Protein AF-A0A0G1QBB6-F1 (afdb_monomer_lite)

pLDDT: mean 89.73, std 10.25, range [48.5, 98.31]

Radius of gyration: 38.46 Å; chains: 1; bounding box: 80×39×108 Å

Sequence (276 aa):
MTRAIFENGQLNKYLSECKTTTNLSLPQLAKAISVERHTLNDWRRGKLLPNLEKLLTLSKFTNIPLPPILETRPDSWGSSKAGLIRQQKYGCTFSIDDRVKGGHNSQIIRKVNPEHYRALGCIVANDFIFGYSPSILKRKECNAVNVVVTGVNFVSYLKSIGLYVGDKVRQQVDVPNWIKSDPELCRWCLRGLMDTDGGIFTNPYQINGKTYVYPKTCFTNASQPLLDFVYLTLKSNGFRRNNKVSRKIWLHSQAESKRYLEVIGNSNERLLKKIR

Secondary structure (DSSP, 8-state):
-EEEE--TTHHHHHHHHHHHHHT--HHHHHHHTT--HHHHHHHHTTSSPPBHHHHHHHHHHHT-PPPPP-EEEETTTTHHHHHHHHHHHH--TT-HHHHHHHHHHHHHHHHHSHHHHHHTT--PPP--GGG---EEEE-SSSS-EEEE---HHHHHHHHHTTPPPS-TTTTT----HHHHT-HHHHHHHHHHHHHHHEEEEEEEEEETTEEEEEEEEEEE-S-HHHHHHHHHHHHHTT---EEEETTEEEE-SHHHHHHHHHHT----HHHHTTT-

Foldseek 3Di:
DKFFDDPPQLQLVVLVVLCVQVVDDLCVLCVQLVHHSVQSVCCNVVNDTDDPVSVVSSCVVSVPDRDDTPDMDDPCVPVVVVVVVCCVVQNDPPDPVSVVVVVVVVLVVCVVPVPVCVVVVDDRQPDDDPRFDWDWAQDPPDRDIDTDTDDPVVVVVCVVQPDDPDDCLVVLDADGVVLVVDLVSLLQVLQVQCQPQKAWDWDWDADPNDIDTAIKIKGFDSRPNHLVSNVVSCVVLPLDQWDDDPRMTMPDGLVSLVVCCVRSNYPRVVRVVVND

Structure (mmCIF, N/CA/C/O backbone):
data_AF-A0A0G1QBB6-F1
#
_entry.id   AF-A0A0G1QBB6-F1
#
loop_
_atom_site.group_PDB
_atom_site.id
_atom_site.type_symbol
_atom_site.label_atom_id
_atom_site.label_alt_id
_atom_site.label_comp_id
_atom_site.label_asym_id
_atom_site.label_entity_id
_atom_site.label_seq_id
_atom_site.pdbx_PDB_ins_code
_atom_site.Cartn_x
_atom_site.Cartn_y
_atom_site.Cartn_z
_atom_site.occupancy
_atom_site.B_iso_or_equiv
_atom_site.auth_seq_id
_atom_site.auth_comp_id
_atom_site.auth_asym_id
_atom_site.auth_atom_id
_atom_site.pdbx_PDB_model_num
ATOM 1 N N . MET A 1 1 ? 27.610 4.153 -49.091 1.00 78.56 1 MET A N 1
ATOM 2 C CA . MET A 1 1 ? 28.837 3.563 -49.672 1.00 78.56 1 MET A CA 1
ATOM 3 C C . MET A 1 1 ? 28.608 2.092 -50.020 1.00 78.56 1 MET A C 1
ATOM 5 O O . MET A 1 1 ? 27.772 1.458 -49.393 1.00 78.56 1 MET A O 1
ATOM 9 N N . THR A 1 2 ? 29.294 1.545 -51.023 1.00 94.25 2 THR A N 1
ATOM 10 C CA . THR A 1 2 ? 29.089 0.153 -51.468 1.00 94.25 2 THR A CA 1
ATOM 11 C C . THR A 1 2 ? 29.964 -0.816 -50.667 1.00 94.25 2 THR A C 1
ATOM 13 O O . THR A 1 2 ? 31.138 -0.545 -50.409 1.00 94.25 2 THR A O 1
ATOM 16 N N . ARG A 1 3 ? 29.394 -1.948 -50.255 1.00 95.38 3 ARG A N 1
ATOM 17 C CA . ARG A 1 3 ? 30.067 -3.032 -49.532 1.00 95.38 3 ARG A CA 1
ATOM 18 C C . ARG A 1 3 ? 30.400 -4.167 -50.493 1.00 95.38 3 ARG A C 1
ATOM 20 O O . ARG A 1 3 ? 29.556 -4.519 -51.309 1.00 95.38 3 ARG A O 1
ATOM 27 N N . ALA A 1 4 ? 31.599 -4.730 -50.401 1.00 96.62 4 ALA A N 1
ATOM 28 C CA . ALA A 1 4 ? 32.045 -5.815 -51.278 1.00 96.62 4 ALA A CA 1
ATOM 29 C C . ALA A 1 4 ? 31.995 -7.172 -50.561 1.00 96.62 4 ALA A C 1
ATOM 31 O O . ALA A 1 4 ? 32.352 -7.269 -49.386 1.00 96.62 4 ALA A O 1
ATOM 32 N N . ILE A 1 5 ? 31.555 -8.210 -51.271 1.00 97.06 5 ILE A N 1
ATOM 33 C CA . ILE A 1 5 ? 31.539 -9.602 -50.814 1.00 97.06 5 ILE A CA 1
ATOM 34 C C . ILE A 1 5 ? 32.631 -10.368 -51.565 1.00 97.06 5 ILE A C 1
ATOM 36 O O . ILE A 1 5 ? 32.730 -10.287 -52.788 1.00 97.06 5 ILE A O 1
ATOM 40 N N . PHE A 1 6 ? 33.429 -11.123 -50.815 1.00 96.88 6 PHE A N 1
ATOM 41 C CA . PHE A 1 6 ? 34.515 -11.965 -51.315 1.00 96.88 6 PHE A CA 1
ATOM 42 C C . PHE A 1 6 ? 34.248 -13.422 -50.945 1.00 96.88 6 PHE A C 1
ATOM 44 O O . PHE A 1 6 ? 33.479 -13.698 -50.020 1.00 96.88 6 PHE A O 1
ATOM 51 N N . GLU A 1 7 ? 34.917 -14.352 -51.622 1.00 96.44 7 GLU A N 1
ATOM 52 C CA . GLU A 1 7 ? 34.917 -15.755 -51.211 1.00 96.44 7 GLU A CA 1
ATOM 53 C C . GLU A 1 7 ? 35.547 -15.907 -49.812 1.00 96.44 7 GLU A C 1
ATOM 55 O O . GLU A 1 7 ? 36.409 -15.121 -49.393 1.00 96.44 7 GLU A O 1
ATOM 60 N N . ASN A 1 8 ? 35.105 -16.917 -49.059 1.00 94.31 8 ASN A N 1
ATOM 61 C CA . ASN A 1 8 ? 35.528 -17.112 -47.678 1.00 94.31 8 ASN A CA 1
ATOM 62 C C . ASN A 1 8 ? 37.061 -17.218 -47.565 1.00 94.31 8 ASN A C 1
ATOM 64 O O . ASN A 1 8 ? 37.715 -17.993 -48.259 1.00 94.31 8 ASN A O 1
ATOM 68 N N . GLY A 1 9 ? 37.648 -16.411 -46.682 1.00 94.19 9 GLY A N 1
ATOM 69 C CA . GLY A 1 9 ? 39.090 -16.375 -46.444 1.00 94.19 9 GLY A CA 1
ATOM 70 C C . GLY A 1 9 ? 39.923 -15.602 -47.477 1.00 94.19 9 GLY A C 1
ATOM 71 O O . GLY A 1 9 ? 41.049 -15.234 -47.140 1.00 94.19 9 GLY A O 1
ATOM 72 N N . GLN A 1 10 ? 39.405 -15.271 -48.668 1.00 96.56 10 GLN A N 1
ATOM 73 C C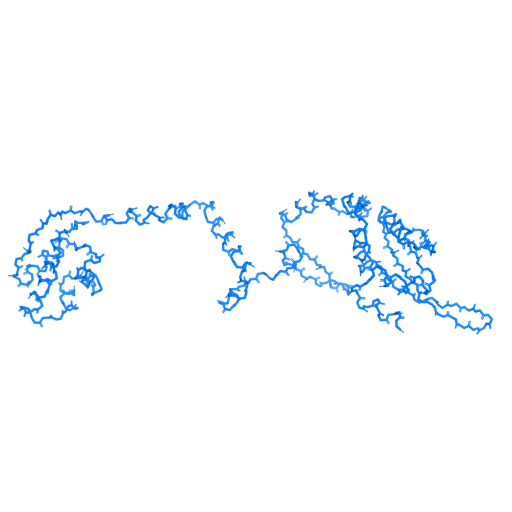A . GLN A 1 10 ? 40.166 -14.505 -49.672 1.00 96.56 10 GLN A CA 1
ATOM 74 C C . GLN A 1 10 ? 40.561 -13.117 -49.159 1.00 96.56 10 GLN A C 1
ATOM 76 O O . GLN A 1 10 ? 41.719 -12.722 -49.265 1.00 96.56 10 GLN A O 1
ATOM 81 N N . LEU A 1 11 ? 39.632 -12.407 -48.515 1.00 96.88 11 LEU A N 1
ATOM 82 C CA . LEU A 1 11 ? 39.917 -11.089 -47.945 1.00 96.88 11 LEU A CA 1
ATOM 83 C C . LEU A 1 11 ? 40.986 -11.151 -46.839 1.00 96.88 11 LEU A C 1
ATOM 85 O O . LEU A 1 11 ? 41.821 -10.260 -46.731 1.00 96.88 11 LEU A O 1
ATOM 89 N N . ASN A 1 12 ? 40.995 -12.210 -46.025 1.00 97.25 12 ASN A N 1
ATOM 90 C CA . ASN A 1 12 ? 42.011 -12.394 -44.985 1.00 97.25 12 ASN A CA 1
ATOM 91 C C . ASN A 1 12 ? 43.398 -12.682 -45.585 1.00 97.25 12 ASN A C 1
ATOM 93 O O . ASN A 1 12 ? 44.398 -12.143 -45.105 1.00 97.25 12 ASN A O 1
ATOM 97 N N . LYS A 1 13 ? 43.456 -13.495 -46.650 1.00 97.75 13 LYS A N 1
ATOM 98 C CA . LYS A 1 13 ? 44.691 -13.736 -47.409 1.00 97.75 13 LYS A CA 1
ATOM 99 C C . LYS A 1 13 ? 45.225 -12.427 -47.992 1.00 97.75 13 LYS A C 1
ATOM 101 O O . LYS A 1 13 ? 46.366 -12.085 -47.710 1.00 97.75 13 LYS A O 1
ATOM 106 N N . TYR A 1 14 ? 44.368 -11.650 -48.655 1.00 98.06 14 TYR A N 1
ATOM 107 C CA . TYR A 1 14 ? 44.712 -10.333 -49.198 1.00 98.06 14 TYR A CA 1
ATOM 108 C C . TYR A 1 14 ? 45.250 -9.373 -48.123 1.00 98.06 14 TYR A C 1
ATOM 110 O O . TYR A 1 14 ? 46.324 -8.802 -48.273 1.00 98.06 14 TYR A O 1
ATOM 118 N N . LEU A 1 15 ? 44.569 -9.241 -46.977 1.00 97.62 15 LEU A N 1
ATOM 119 C CA . LEU A 1 15 ? 45.046 -8.376 -45.887 1.00 97.62 15 LEU A CA 1
ATOM 120 C C . LEU A 1 15 ? 46.375 -8.856 -45.278 1.00 97.62 15 LEU A C 1
ATOM 122 O O . LEU A 1 15 ? 47.177 -8.033 -44.832 1.00 97.62 15 LEU A O 1
ATOM 126 N N . SER A 1 16 ? 46.609 -10.170 -45.236 1.00 97.31 16 SER A N 1
ATOM 127 C CA . SER A 1 16 ? 47.886 -10.745 -44.795 1.00 97.31 16 SER A CA 1
ATOM 128 C C . SER A 1 16 ? 49.007 -10.459 -45.792 1.00 97.31 16 SER A C 1
ATOM 130 O O . SER A 1 16 ? 50.108 -10.114 -45.376 1.00 97.31 16 SER A O 1
ATOM 132 N N . GLU A 1 17 ? 48.718 -10.529 -47.089 1.00 98.06 17 GLU A N 1
ATOM 133 C CA . GLU A 1 17 ? 49.653 -10.177 -48.158 1.00 98.06 17 GLU A CA 1
ATOM 134 C C . GLU A 1 17 ? 50.035 -8.694 -48.095 1.00 98.06 17 GLU A C 1
ATOM 136 O O . GLU A 1 17 ? 51.216 -8.368 -48.003 1.00 98.06 17 GLU A O 1
ATOM 141 N N . CYS A 1 18 ? 49.049 -7.795 -47.977 1.00 97.69 18 CYS A N 1
ATOM 142 C CA . CYS A 1 18 ? 49.279 -6.365 -47.752 1.00 97.69 18 CYS A CA 1
ATOM 143 C C . CYS A 1 18 ? 50.205 -6.096 -46.559 1.00 97.69 18 CYS A C 1
ATOM 145 O O . CYS A 1 18 ? 51.059 -5.208 -46.618 1.00 97.69 18 CYS A O 1
ATOM 147 N N . LYS A 1 19 ? 50.043 -6.856 -45.469 1.00 97.69 19 LYS A N 1
ATOM 148 C CA . LYS A 1 19 ? 50.872 -6.744 -44.264 1.00 97.69 19 LYS A CA 1
ATOM 149 C C . LYS A 1 19 ? 52.322 -7.150 -44.539 1.00 97.69 19 LYS A C 1
ATOM 151 O O . LYS A 1 19 ? 53.233 -6.431 -44.140 1.00 97.69 19 LYS A O 1
ATOM 156 N N . THR A 1 20 ? 52.527 -8.283 -45.207 1.00 97.56 20 THR A N 1
ATOM 157 C CA . THR A 1 20 ? 53.862 -8.812 -45.519 1.00 97.56 20 THR A CA 1
ATOM 158 C C . THR A 1 20 ? 54.607 -7.902 -46.496 1.00 97.56 20 THR A C 1
ATOM 160 O O . THR A 1 20 ? 55.760 -7.573 -46.242 1.00 97.56 20 THR A O 1
ATOM 163 N N . THR A 1 21 ? 53.943 -7.417 -47.549 1.00 97.62 21 THR A N 1
ATOM 164 C CA . THR A 1 21 ? 54.563 -6.578 -48.592 1.00 97.62 21 THR A CA 1
ATOM 165 C C . THR A 1 21 ? 54.972 -5.198 -48.083 1.00 97.62 21 THR A C 1
ATOM 167 O O . THR A 1 21 ? 56.028 -4.690 -48.442 1.00 97.62 21 THR A O 1
ATOM 170 N N . THR A 1 22 ? 54.157 -4.579 -47.227 1.00 97.00 22 THR A N 1
ATOM 171 C CA . THR A 1 22 ? 54.453 -3.237 -46.689 1.00 97.00 22 THR A CA 1
ATOM 172 C C . THR A 1 22 ? 55.281 -3.258 -45.405 1.00 97.00 22 THR A C 1
ATOM 174 O O . THR A 1 22 ? 55.721 -2.205 -44.951 1.00 97.00 22 THR A O 1
ATOM 177 N N . ASN A 1 23 ? 55.451 -4.432 -44.784 1.00 97.44 23 ASN A N 1
ATOM 178 C CA . ASN A 1 23 ? 55.998 -4.598 -43.434 1.00 97.44 23 ASN A CA 1
ATOM 179 C C . ASN A 1 23 ? 55.293 -3.725 -42.365 1.00 97.44 23 ASN A C 1
ATOM 181 O O . ASN A 1 23 ? 55.863 -3.390 -41.326 1.00 97.44 23 ASN A O 1
ATOM 185 N N . LEU A 1 24 ? 54.037 -3.331 -42.609 1.00 97.38 24 LEU A N 1
ATOM 186 C CA . LEU A 1 24 ? 53.237 -2.535 -41.679 1.00 97.38 24 LEU A CA 1
ATOM 187 C C . LEU A 1 24 ? 52.375 -3.431 -40.795 1.00 97.38 24 LEU A C 1
ATOM 189 O O . LEU A 1 24 ? 51.847 -4.462 -41.205 1.00 97.38 24 LEU A O 1
ATOM 193 N N . SER A 1 25 ? 52.149 -3.001 -39.559 1.00 96.94 25 SER A N 1
ATOM 194 C CA . SER A 1 25 ? 51.153 -3.619 -38.688 1.00 96.94 25 SER A CA 1
ATOM 195 C C . SER A 1 25 ? 49.721 -3.296 -39.149 1.00 96.94 25 SER A C 1
ATOM 197 O O . SER A 1 25 ? 49.453 -2.269 -39.772 1.00 96.94 25 SER A O 1
ATOM 199 N N . LEU A 1 26 ? 48.753 -4.146 -38.785 1.00 94.88 26 LEU A N 1
ATOM 200 C CA . LEU A 1 26 ? 47.340 -3.938 -39.134 1.00 94.88 26 LEU A CA 1
ATOM 201 C C . LEU A 1 26 ? 46.775 -2.571 -38.665 1.00 94.88 26 LEU A C 1
ATOM 203 O O . LEU A 1 26 ? 46.019 -1.964 -39.419 1.00 94.88 26 LEU A O 1
ATOM 207 N N . PRO A 1 27 ? 47.133 -2.032 -37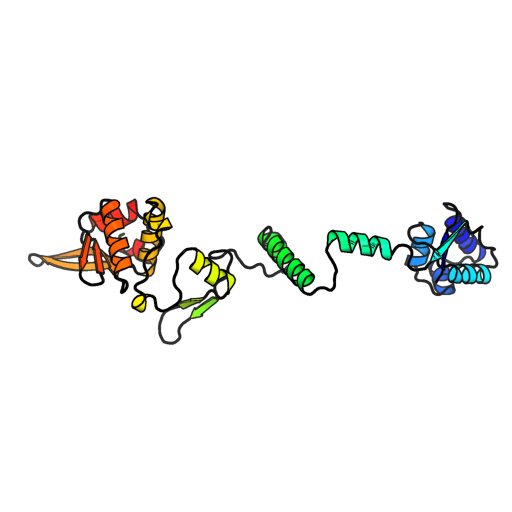.477 1.00 97.38 27 PRO A N 1
ATOM 208 C CA . PRO A 1 27 ? 46.748 -0.672 -37.086 1.00 97.38 27 PRO A CA 1
ATOM 209 C C . PRO A 1 27 ? 47.330 0.427 -37.985 1.00 97.38 27 PRO A C 1
ATOM 211 O O . PRO A 1 27 ? 46.650 1.417 -38.243 1.00 97.38 27 PRO A O 1
ATOM 214 N N . GLN A 1 28 ? 48.565 0.263 -38.471 1.00 97.81 28 GLN A N 1
ATOM 215 C CA . GLN A 1 28 ? 49.187 1.220 -39.392 1.00 97.81 28 GLN A CA 1
ATOM 216 C C . GLN A 1 28 ? 48.499 1.185 -40.760 1.00 97.81 28 GLN A C 1
ATOM 218 O O . GLN A 1 28 ? 48.186 2.244 -41.297 1.00 97.81 28 GLN A O 1
ATOM 223 N N . LEU A 1 29 ? 48.169 -0.009 -41.269 1.00 97.62 29 LEU A N 1
ATOM 224 C CA . LEU A 1 29 ? 47.364 -0.164 -42.486 1.00 97.62 29 LEU A CA 1
ATOM 225 C C . LEU A 1 29 ? 45.981 0.480 -42.341 1.00 97.62 29 LEU A C 1
ATOM 227 O O . LEU A 1 29 ? 45.551 1.207 -43.229 1.00 97.62 29 LEU A O 1
ATOM 231 N N . ALA A 1 30 ? 45.308 0.273 -41.204 1.00 97.75 30 ALA A N 1
ATOM 232 C CA . ALA A 1 30 ? 44.018 0.901 -40.917 1.00 97.75 30 ALA A CA 1
ATOM 233 C C . ALA A 1 30 ? 44.119 2.438 -40.942 1.00 97.75 30 ALA A C 1
ATOM 235 O O . ALA A 1 30 ? 43.311 3.104 -41.592 1.00 97.75 30 ALA A O 1
ATOM 236 N N . LYS A 1 31 ? 45.165 2.999 -40.316 1.00 97.88 31 LYS A N 1
ATOM 237 C CA . LYS A 1 31 ? 45.446 4.441 -40.336 1.00 97.88 31 LYS A CA 1
ATOM 238 C C . LYS A 1 31 ? 45.697 4.956 -41.758 1.00 97.88 31 LYS A C 1
ATOM 240 O O . LYS A 1 31 ? 45.159 6.004 -42.107 1.00 97.88 31 LYS A O 1
ATOM 245 N N . ALA A 1 32 ? 46.445 4.213 -42.576 1.00 96.75 32 ALA A N 1
ATOM 246 C CA . ALA A 1 32 ? 46.765 4.586 -43.956 1.00 96.75 32 ALA A CA 1
ATOM 247 C C . ALA A 1 32 ? 45.517 4.730 -44.847 1.00 96.75 32 ALA A C 1
ATOM 249 O O . ALA A 1 32 ? 45.485 5.592 -45.718 1.00 96.75 32 ALA A O 1
ATOM 250 N N . ILE A 1 33 ? 44.464 3.945 -44.596 1.00 97.31 33 ILE A N 1
ATOM 251 C CA . ILE A 1 33 ? 43.196 4.012 -45.351 1.00 97.31 33 ILE A CA 1
ATOM 252 C C . ILE A 1 33 ? 42.093 4.816 -44.640 1.00 97.31 33 ILE A C 1
ATOM 254 O O . ILE A 1 33 ? 40.940 4.839 -45.086 1.00 97.31 33 ILE A O 1
ATOM 258 N N . SER A 1 34 ? 42.430 5.481 -43.531 1.00 97.25 34 SER A N 1
ATOM 259 C CA . SER A 1 34 ? 41.490 6.223 -42.679 1.00 97.25 34 SER A CA 1
ATOM 260 C C . SER A 1 34 ? 40.307 5.363 -42.210 1.00 97.25 34 SER A C 1
ATOM 262 O O . SER A 1 34 ? 39.145 5.748 -42.342 1.00 97.25 34 SER A O 1
ATOM 264 N N . VAL A 1 35 ? 40.605 4.165 -41.705 1.00 97.25 35 VAL A N 1
ATOM 265 C CA . VAL A 1 35 ? 39.642 3.234 -41.104 1.00 97.25 35 VAL A CA 1
ATOM 266 C C . VAL A 1 35 ? 40.086 2.921 -39.676 1.00 97.25 35 VAL A C 1
ATOM 268 O O . VAL A 1 35 ? 41.278 2.852 -39.380 1.00 97.25 35 VAL A O 1
ATOM 271 N N . GLU A 1 36 ? 39.139 2.717 -38.763 1.00 97.62 36 GLU A N 1
ATOM 272 C CA . GLU A 1 36 ? 39.480 2.341 -37.395 1.00 97.62 36 GLU A CA 1
ATOM 273 C C . GLU A 1 36 ? 40.091 0.933 -37.318 1.00 97.62 36 GLU A C 1
ATOM 275 O O . GLU A 1 36 ? 39.704 0.002 -38.032 1.00 97.62 36 GLU A O 1
ATOM 280 N N . ARG A 1 37 ? 41.025 0.739 -36.376 1.00 97.19 37 ARG A N 1
ATOM 281 C CA . ARG A 1 37 ? 41.699 -0.552 -36.150 1.00 97.19 37 ARG A CA 1
ATOM 282 C C . ARG A 1 37 ? 40.710 -1.708 -35.969 1.00 97.19 37 ARG A C 1
ATOM 284 O O . ARG A 1 37 ? 40.988 -2.826 -36.411 1.00 97.19 37 ARG A O 1
ATOM 291 N N . HIS A 1 38 ? 39.602 -1.475 -35.266 1.00 96.75 38 HIS A N 1
ATOM 292 C CA . HIS A 1 38 ? 38.620 -2.518 -34.981 1.00 96.75 38 HIS A CA 1
ATOM 293 C C . HIS A 1 38 ? 37.859 -2.923 -36.257 1.00 96.75 38 HIS A C 1
ATOM 295 O O . HIS A 1 38 ? 37.719 -4.112 -36.527 1.00 96.75 38 HIS A O 1
ATOM 301 N N . THR A 1 39 ? 37.503 -1.958 -37.109 1.00 96.25 39 THR A N 1
ATOM 302 C CA . THR A 1 39 ? 36.804 -2.183 -38.379 1.00 96.25 39 THR A CA 1
ATOM 303 C C . THR A 1 39 ? 37.613 -3.074 -39.322 1.00 96.25 39 THR A C 1
ATOM 305 O O . THR A 1 39 ? 37.087 -4.051 -39.851 1.00 96.25 39 THR A O 1
ATOM 308 N N . LEU A 1 40 ? 38.917 -2.808 -39.477 1.00 96.62 40 LEU A N 1
ATOM 309 C CA . LEU A 1 40 ? 39.788 -3.639 -40.317 1.00 96.62 40 LEU A CA 1
ATOM 310 C C . LEU A 1 40 ? 39.954 -5.065 -39.752 1.00 96.62 40 LEU A C 1
ATOM 312 O O . LEU A 1 40 ? 40.053 -6.036 -40.503 1.00 96.62 40 LEU A O 1
ATOM 316 N N . ASN A 1 41 ? 39.942 -5.217 -38.422 1.00 96.69 41 ASN A N 1
ATOM 317 C CA . ASN A 1 41 ? 39.931 -6.537 -37.784 1.00 96.69 41 ASN A CA 1
ATOM 318 C C . ASN A 1 41 ? 38.623 -7.295 -38.025 1.00 96.69 41 ASN A C 1
ATOM 320 O O . ASN A 1 41 ? 38.662 -8.512 -38.214 1.00 96.69 41 ASN A O 1
ATOM 324 N N . ASP A 1 42 ? 37.487 -6.605 -38.016 1.00 95.81 42 ASP A N 1
ATOM 325 C CA . ASP A 1 42 ? 36.188 -7.214 -38.287 1.00 95.81 42 ASP A CA 1
ATOM 326 C C . ASP A 1 42 ? 36.046 -7.624 -39.754 1.00 95.81 42 ASP A C 1
ATOM 328 O O . ASP A 1 42 ? 35.490 -8.690 -40.018 1.00 95.81 42 ASP A O 1
ATOM 332 N N . TRP A 1 43 ? 36.639 -6.874 -40.692 1.00 96.19 43 TRP A N 1
ATOM 333 C CA . TRP A 1 43 ? 36.776 -7.306 -42.091 1.00 96.19 43 TRP A CA 1
ATOM 334 C C . TRP A 1 43 ? 37.588 -8.595 -42.192 1.00 96.19 43 TRP A C 1
ATOM 336 O O . TRP A 1 43 ? 37.137 -9.572 -42.784 1.00 96.19 43 TRP A O 1
ATOM 346 N N . ARG A 1 44 ? 38.755 -8.639 -41.537 1.00 95.94 44 ARG A N 1
ATOM 347 C CA . ARG A 1 44 ? 39.624 -9.825 -41.512 1.00 95.94 44 ARG A CA 1
ATOM 348 C C . ARG A 1 44 ? 38.922 -11.067 -40.946 1.00 95.94 44 ARG A C 1
ATOM 350 O O . ARG A 1 44 ? 39.178 -12.174 -41.404 1.00 95.94 44 ARG A O 1
ATOM 357 N N . ARG A 1 45 ? 38.055 -10.886 -39.946 1.00 95.06 45 ARG A N 1
ATOM 358 C CA . ARG A 1 45 ? 37.271 -11.956 -39.301 1.00 95.06 45 ARG A CA 1
ATOM 359 C C . ARG A 1 45 ? 35.972 -12.301 -40.040 1.00 95.06 45 ARG A C 1
ATOM 361 O O . ARG A 1 45 ? 35.261 -13.186 -39.580 1.00 95.06 45 ARG A O 1
ATOM 368 N N . GLY A 1 46 ? 35.624 -11.581 -41.108 1.00 93.06 46 GLY A N 1
ATOM 369 C CA . GLY A 1 46 ? 34.347 -11.742 -41.811 1.00 93.06 46 GLY A CA 1
ATOM 370 C C . GLY A 1 46 ? 33.118 -11.293 -41.009 1.00 93.06 46 GLY A C 1
ATOM 371 O O . GLY A 1 46 ? 31.998 -11.639 -41.366 1.00 93.06 46 GLY A O 1
ATOM 372 N N . LYS A 1 47 ? 33.300 -10.526 -39.923 1.00 90.88 47 LYS A N 1
ATOM 373 C CA . LYS A 1 47 ? 32.197 -9.999 -39.096 1.00 90.88 47 LYS A CA 1
ATOM 374 C C . LYS A 1 47 ? 31.486 -8.815 -39.746 1.00 90.88 47 LYS A C 1
ATOM 376 O O . LYS A 1 47 ? 30.317 -8.572 -39.464 1.00 90.88 47 LYS A O 1
ATOM 381 N N . LEU A 1 48 ? 32.205 -8.064 -40.575 1.00 92.88 48 LEU A N 1
ATOM 382 C CA . LEU A 1 48 ? 31.710 -6.865 -41.235 1.00 92.88 48 LEU A CA 1
ATOM 383 C C . LEU A 1 48 ? 32.138 -6.874 -42.701 1.00 92.88 48 LEU A C 1
ATOM 385 O O . LEU A 1 48 ? 33.301 -7.140 -43.003 1.00 92.88 48 LEU A O 1
ATOM 389 N N . LEU A 1 49 ? 31.215 -6.532 -43.601 1.00 95.12 49 LEU A N 1
ATOM 390 C CA . LEU A 1 49 ? 31.539 -6.388 -45.016 1.00 95.12 49 LEU A CA 1
ATOM 391 C C . LEU A 1 49 ? 32.409 -5.137 -45.242 1.00 95.12 49 LEU A C 1
ATOM 393 O O . LEU A 1 49 ? 32.078 -4.048 -44.742 1.00 95.12 49 LEU A O 1
ATOM 397 N N . PRO A 1 50 ? 33.514 -5.255 -45.993 1.00 96.38 50 PRO A N 1
ATOM 398 C CA . PRO A 1 50 ? 34.406 -4.139 -46.252 1.00 96.38 50 PRO A CA 1
ATOM 399 C C . PRO A 1 50 ? 33.776 -3.095 -47.171 1.00 96.38 50 PRO A C 1
ATOM 401 O O . PRO A 1 50 ? 32.976 -3.403 -48.055 1.00 96.38 50 PRO A O 1
ATOM 404 N N . ASN A 1 51 ? 34.154 -1.839 -46.953 1.00 96.50 51 ASN A N 1
ATOM 405 C CA . ASN A 1 51 ? 33.793 -0.740 -47.840 1.00 96.50 51 ASN A CA 1
ATOM 406 C C . ASN A 1 51 ? 34.683 -0.789 -49.091 1.00 96.50 51 ASN A C 1
ATOM 408 O O . ASN A 1 51 ? 35.910 -0.782 -48.971 1.00 96.50 51 ASN A O 1
ATOM 412 N N . LEU A 1 52 ? 34.068 -0.838 -50.275 1.00 97.31 52 LEU A N 1
ATOM 413 C CA . LEU A 1 52 ? 34.777 -1.011 -51.543 1.00 97.31 52 LEU A CA 1
ATOM 414 C C . LEU A 1 52 ? 35.749 0.140 -51.839 1.00 97.31 52 LEU A C 1
ATOM 416 O O . LEU A 1 52 ? 36.869 -0.103 -52.272 1.00 97.31 52 LEU A O 1
ATOM 420 N N . GLU A 1 53 ? 35.363 1.381 -51.547 1.00 97.19 53 GLU A N 1
ATOM 421 C CA . GLU A 1 53 ? 36.209 2.557 -51.773 1.00 97.19 53 GLU A CA 1
ATOM 422 C C . GLU A 1 53 ? 37.496 2.474 -50.945 1.00 97.19 53 GLU A C 1
ATOM 424 O O . GLU A 1 53 ? 38.595 2.664 -51.459 1.00 97.19 53 GLU A O 1
ATOM 429 N N . LYS A 1 54 ? 37.368 2.080 -49.673 1.00 97.69 54 LYS A N 1
ATOM 430 C CA . LYS A 1 54 ? 38.511 1.907 -48.768 1.00 97.69 54 LYS A CA 1
ATOM 431 C C . LYS A 1 54 ? 39.418 0.750 -49.180 1.00 97.69 54 LYS A C 1
ATOM 433 O O . LYS A 1 54 ? 40.632 0.847 -49.012 1.00 97.69 54 LYS A O 1
ATOM 438 N N . LEU A 1 55 ? 38.856 -0.321 -49.741 1.00 97.56 55 LEU A N 1
ATOM 439 C CA . LEU A 1 55 ? 39.643 -1.414 -50.315 1.00 97.56 55 LEU A CA 1
ATOM 440 C C . LEU A 1 55 ? 40.406 -0.983 -51.569 1.00 97.56 55 LEU A C 1
ATOM 442 O O . LEU A 1 55 ? 41.566 -1.355 -51.721 1.00 97.56 55 LEU A O 1
ATOM 446 N N . LEU A 1 56 ? 39.804 -0.156 -52.425 1.00 97.62 56 LEU A N 1
ATOM 447 C CA . LEU A 1 56 ? 40.490 0.429 -53.578 1.00 97.62 56 LEU A CA 1
ATOM 448 C C . LEU A 1 56 ? 41.625 1.361 -53.136 1.00 97.62 56 LEU A C 1
ATOM 450 O O . LEU A 1 56 ? 42.713 1.300 -53.704 1.00 97.62 56 LEU A O 1
ATOM 454 N N . THR A 1 57 ? 41.422 2.173 -52.091 1.00 97.88 57 THR A N 1
ATOM 455 C CA . THR A 1 57 ? 42.502 2.964 -51.476 1.00 97.88 57 THR A CA 1
ATOM 456 C C . THR A 1 57 ? 43.627 2.065 -50.964 1.00 97.88 57 THR A C 1
ATOM 458 O O . THR A 1 57 ? 44.794 2.360 -51.208 1.00 97.88 57 THR A O 1
ATOM 461 N N . LEU A 1 58 ? 43.295 0.949 -50.304 1.00 97.56 58 LEU A N 1
ATOM 462 C CA . LEU A 1 58 ? 44.285 -0.010 -49.808 1.00 97.56 58 LEU A CA 1
ATOM 463 C C . LEU A 1 58 ? 45.081 -0.665 -50.947 1.00 97.56 58 LEU A C 1
ATOM 465 O O . LEU A 1 58 ? 46.298 -0.798 -50.849 1.00 97.56 58 LEU A O 1
ATOM 469 N N . SER A 1 59 ? 44.403 -1.050 -52.028 1.00 97.88 59 SER A N 1
ATOM 470 C CA . SER A 1 59 ? 45.029 -1.653 -53.210 1.00 97.88 59 SER A CA 1
ATOM 471 C C . SER A 1 59 ? 46.001 -0.682 -53.877 1.00 97.88 59 SER A C 1
ATOM 473 O O . SER A 1 59 ? 47.150 -1.038 -54.113 1.00 97.88 59 SER A O 1
ATOM 475 N N . LYS A 1 60 ? 45.600 0.585 -54.053 1.00 97.88 60 LYS A N 1
ATOM 476 C CA . LYS A 1 60 ? 46.489 1.646 -54.558 1.00 97.88 60 LYS A CA 1
ATOM 477 C C . LYS A 1 60 ? 47.687 1.896 -53.640 1.00 97.88 60 LYS A C 1
ATOM 479 O O . LYS A 1 60 ? 48.793 2.076 -54.126 1.00 97.88 60 LYS A O 1
ATOM 484 N N . PHE A 1 61 ? 47.470 1.901 -52.324 1.00 97.12 61 PHE A N 1
ATOM 485 C CA . PHE A 1 61 ? 48.526 2.133 -51.336 1.00 97.12 61 PHE A CA 1
ATOM 486 C C . PHE A 1 61 ? 49.559 0.997 -51.288 1.00 97.12 61 PHE A C 1
ATOM 488 O O . PHE A 1 61 ? 50.743 1.250 -51.102 1.00 97.12 61 PHE A O 1
ATOM 495 N N . THR A 1 62 ? 49.117 -0.253 -51.448 1.00 97.19 62 THR A N 1
ATOM 496 C CA . THR A 1 62 ? 49.984 -1.443 -51.356 1.00 97.19 62 THR A CA 1
ATOM 497 C C . THR A 1 62 ? 50.501 -1.942 -52.703 1.00 97.19 62 THR A C 1
ATOM 499 O O . THR A 1 62 ? 51.396 -2.780 -52.727 1.00 97.19 62 THR A O 1
ATOM 502 N N . ASN A 1 63 ? 49.946 -1.434 -53.807 1.00 97.56 63 ASN A N 1
ATOM 503 C CA . ASN A 1 63 ? 50.160 -1.918 -55.171 1.00 97.56 63 ASN A CA 1
ATOM 504 C C . ASN A 1 63 ? 49.846 -3.419 -55.361 1.00 97.56 63 ASN A C 1
ATOM 506 O O . ASN A 1 63 ? 50.437 -4.083 -56.208 1.00 97.56 63 ASN A O 1
ATOM 510 N N . ILE A 1 64 ? 48.917 -3.960 -54.564 1.00 97.81 64 ILE A N 1
ATOM 511 C CA . ILE A 1 64 ? 48.433 -5.344 -54.666 1.00 97.81 64 ILE A CA 1
ATOM 512 C C . ILE A 1 64 ? 47.022 -5.308 -55.268 1.00 97.81 64 ILE A C 1
ATOM 514 O O . ILE A 1 64 ? 46.174 -4.558 -54.765 1.00 97.81 64 ILE A O 1
ATOM 518 N N . PRO A 1 65 ? 46.730 -6.079 -56.331 1.00 97.81 65 PRO A N 1
ATOM 519 C CA . PRO A 1 65 ? 45.404 -6.101 -56.939 1.00 97.81 65 PRO A CA 1
ATOM 520 C C . PRO A 1 6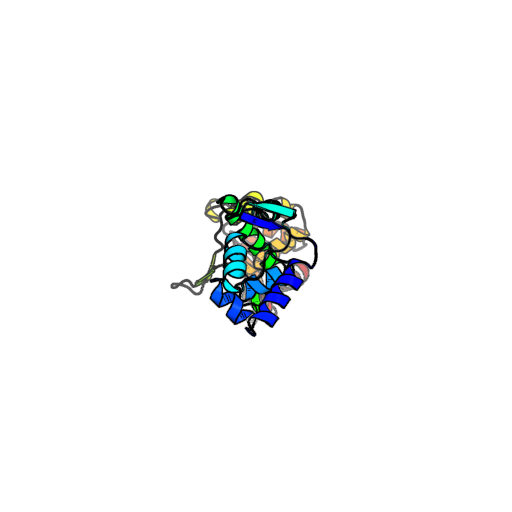5 ? 44.360 -6.694 -55.984 1.00 97.81 65 PRO A C 1
ATOM 522 O O . PRO A 1 65 ? 44.643 -7.611 -55.213 1.00 97.81 65 PRO A O 1
ATOM 525 N N . LEU A 1 66 ? 43.130 -6.173 -56.036 1.00 97.75 66 LEU A N 1
ATOM 526 C CA . LEU A 1 66 ? 42.034 -6.722 -55.238 1.00 97.75 66 LEU A CA 1
ATOM 527 C C . LEU A 1 66 ? 41.661 -8.137 -55.712 1.00 97.75 66 LEU A C 1
ATOM 529 O O . LEU A 1 66 ? 41.627 -8.380 -56.921 1.00 97.75 66 LEU A O 1
ATOM 533 N N . PRO A 1 67 ? 41.308 -9.051 -54.788 1.00 97.31 67 PRO A N 1
ATOM 534 C CA . PRO A 1 67 ? 40.742 -10.340 -55.163 1.00 97.31 67 PRO A CA 1
ATOM 535 C C . PRO A 1 67 ? 39.377 -10.165 -55.862 1.00 97.31 67 PRO A C 1
ATOM 537 O O . PRO A 1 67 ? 38.733 -9.122 -55.697 1.00 97.31 67 PRO A O 1
ATOM 540 N N . PRO A 1 68 ? 38.902 -11.173 -56.620 1.00 97.50 68 PRO A N 1
ATOM 541 C CA . PRO A 1 68 ? 37.619 -11.110 -57.317 1.00 97.50 68 PRO A CA 1
ATOM 542 C C . PRO A 1 68 ? 36.450 -10.802 -56.370 1.00 97.50 68 PRO A C 1
ATOM 544 O O . PRO A 1 68 ? 36.252 -11.470 -55.354 1.00 97.50 68 PRO A O 1
ATOM 547 N N . ILE A 1 69 ? 35.659 -9.784 -56.714 1.00 97.94 69 ILE A N 1
ATOM 548 C CA . ILE A 1 69 ? 34.465 -9.394 -55.956 1.00 97.94 69 ILE A CA 1
ATOM 549 C C . ILE A 1 69 ? 33.290 -10.233 -56.465 1.00 97.94 69 ILE A C 1
ATOM 551 O O . ILE A 1 69 ? 32.941 -10.142 -57.639 1.00 97.94 69 ILE A O 1
ATOM 555 N N . LEU A 1 70 ? 32.672 -11.026 -55.587 1.00 97.25 70 LEU A N 1
ATOM 556 C CA . LEU A 1 70 ? 31.529 -11.877 -55.942 1.00 97.25 70 LEU A CA 1
ATOM 557 C C . LEU A 1 70 ? 30.247 -11.063 -56.116 1.00 97.25 70 LEU A C 1
ATOM 559 O O . LEU A 1 70 ? 29.470 -11.284 -57.038 1.00 97.25 70 LEU A O 1
ATOM 563 N N . GLU A 1 71 ? 30.011 -10.131 -55.197 1.00 96.62 71 GLU A N 1
ATOM 564 C CA . GLU A 1 71 ? 28.804 -9.317 -55.169 1.00 96.62 71 GLU A CA 1
ATOM 565 C C . GLU A 1 71 ? 29.081 -7.987 -54.462 1.00 96.62 71 GLU A C 1
ATOM 567 O O . GLU A 1 71 ? 29.955 -7.884 -53.595 1.00 96.62 71 GLU A O 1
ATOM 572 N N . THR A 1 72 ? 28.305 -6.960 -54.805 1.00 96.31 72 THR A N 1
ATOM 573 C CA . THR A 1 72 ? 28.288 -5.695 -54.074 1.00 96.31 72 THR A CA 1
ATOM 574 C C . THR A 1 72 ? 26.924 -5.438 -53.435 1.00 96.31 72 THR A C 1
ATOM 576 O O . THR A 1 72 ? 25.882 -5.797 -53.976 1.00 96.31 72 THR A O 1
ATOM 579 N N . ARG A 1 73 ? 26.919 -4.828 -52.248 1.00 93.62 73 ARG A N 1
ATOM 580 C CA . ARG A 1 73 ? 25.712 -4.515 -51.470 1.00 93.62 73 ARG A CA 1
ATOM 581 C C . ARG A 1 73 ? 25.683 -3.034 -51.080 1.00 93.62 73 ARG A C 1
ATOM 583 O O . ARG A 1 73 ? 26.746 -2.430 -50.921 1.00 93.62 73 ARG A O 1
ATOM 590 N N . PRO A 1 74 ? 24.501 -2.426 -50.886 1.00 91.31 74 PRO A N 1
ATOM 591 C CA . PRO A 1 74 ? 24.410 -1.068 -50.359 1.00 91.31 74 PRO A CA 1
ATOM 592 C C . PRO A 1 74 ? 24.891 -1.004 -48.900 1.00 91.31 74 PRO A C 1
ATOM 594 O O . PRO A 1 74 ? 24.838 -1.989 -48.171 1.00 91.31 74 PRO A O 1
ATOM 597 N N . ASP A 1 75 ? 25.320 0.173 -48.445 1.00 82.81 75 ASP A N 1
ATOM 598 C CA . ASP A 1 75 ? 25.831 0.402 -47.078 1.00 82.81 75 ASP A CA 1
ATOM 599 C C . ASP A 1 75 ? 24.849 0.004 -45.974 1.00 82.81 75 ASP A C 1
ATOM 601 O O . ASP A 1 75 ? 25.238 -0.402 -44.884 1.00 82.81 75 ASP A O 1
ATOM 605 N N . SER A 1 76 ? 23.555 0.141 -46.267 1.00 79.56 76 SER A N 1
ATOM 606 C CA . SER A 1 76 ? 22.451 -0.168 -45.361 1.00 79.56 76 SER A CA 1
ATOM 607 C C . SER A 1 76 ? 22.197 -1.672 -45.203 1.00 79.56 76 SER A C 1
ATOM 609 O O . SER A 1 76 ? 21.310 -2.071 -44.441 1.00 79.56 76 SER A O 1
ATOM 611 N N . TRP A 1 77 ? 22.962 -2.518 -45.900 1.00 70.69 77 TRP A N 1
ATOM 612 C CA . TRP A 1 77 ? 22.854 -3.970 -45.843 1.00 70.69 77 TRP A CA 1
ATOM 613 C C . TRP A 1 77 ? 23.262 -4.499 -44.459 1.00 70.69 77 TRP A C 1
ATOM 615 O O . TRP A 1 77 ? 24.440 -4.571 -44.118 1.00 70.69 77 TRP A O 1
ATOM 625 N N . GLY A 1 78 ? 22.260 -4.849 -43.645 1.00 66.44 78 GLY A N 1
ATOM 626 C CA . GLY A 1 78 ? 22.410 -5.362 -42.274 1.00 66.44 78 GLY A CA 1
ATOM 627 C C . GLY A 1 78 ? 21.708 -4.502 -41.219 1.00 66.44 78 GLY A C 1
ATOM 628 O O . GLY A 1 78 ? 21.065 -5.042 -40.315 1.00 66.44 78 GLY A O 1
ATOM 629 N N . SER A 1 79 ? 21.727 -3.176 -41.385 1.00 64.56 79 SER A N 1
ATOM 630 C CA . SER A 1 79 ? 21.058 -2.224 -40.482 1.00 64.56 79 SER A CA 1
ATOM 631 C C . SER A 1 79 ? 19.536 -2.389 -40.490 1.00 64.56 79 SER A C 1
ATOM 633 O O . SER A 1 79 ? 18.895 -2.292 -39.445 1.00 64.56 79 SER A O 1
ATOM 635 N N . SER A 1 80 ? 18.958 -2.720 -41.649 1.00 65.12 80 SER A N 1
ATOM 636 C CA . SER A 1 80 ? 17.521 -2.979 -41.789 1.00 65.12 80 SER A CA 1
ATOM 637 C C . SER A 1 80 ? 17.074 -4.210 -41.000 1.00 65.12 80 SER A C 1
ATOM 639 O O . SER A 1 80 ? 16.069 -4.158 -40.299 1.00 65.12 80 SER A O 1
ATOM 641 N N . LYS A 1 81 ? 17.842 -5.305 -41.043 1.00 69.19 81 LYS A N 1
ATOM 642 C CA . LYS A 1 81 ? 17.464 -6.585 -40.424 1.00 69.19 81 LYS A CA 1
ATOM 643 C C . LYS A 1 81 ? 17.588 -6.546 -38.899 1.00 69.19 81 LYS A C 1
ATOM 645 O O . LYS A 1 81 ? 16.679 -6.988 -38.205 1.00 69.19 81 LYS A O 1
ATOM 650 N N . ALA A 1 82 ? 18.668 -5.965 -38.371 1.00 65.88 82 ALA A N 1
ATOM 651 C CA . ALA A 1 82 ? 18.832 -5.774 -36.927 1.00 65.88 82 ALA A CA 1
ATOM 652 C C . ALA A 1 82 ? 17.824 -4.756 -36.364 1.00 65.88 82 ALA A C 1
ATOM 654 O O . ALA A 1 82 ? 17.263 -4.976 -35.289 1.00 65.88 82 ALA A O 1
ATOM 655 N N . GLY A 1 83 ? 17.548 -3.681 -37.112 1.00 70.81 83 GLY A N 1
ATOM 656 C CA . GLY A 1 83 ? 16.493 -2.718 -36.795 1.00 70.81 83 GLY A CA 1
ATOM 657 C C . GLY A 1 83 ? 15.112 -3.371 -36.739 1.00 70.81 83 GLY A C 1
ATOM 658 O O . GLY A 1 83 ? 14.415 -3.208 -35.743 1.00 70.81 83 GLY A O 1
ATOM 659 N N . LEU A 1 84 ? 14.765 -4.189 -37.739 1.00 68.44 84 LEU A N 1
ATOM 660 C CA . LEU A 1 84 ? 13.510 -4.948 -37.797 1.00 68.44 84 LEU A CA 1
ATOM 661 C C . LEU A 1 84 ? 13.378 -5.958 -36.652 1.00 68.44 84 LEU A C 1
ATOM 663 O O . LEU A 1 84 ? 12.339 -5.996 -36.006 1.00 68.44 84 LEU A O 1
ATOM 667 N N . ILE A 1 85 ? 14.422 -6.736 -36.345 1.00 74.88 85 ILE A N 1
ATOM 668 C CA . ILE A 1 85 ? 14.406 -7.693 -35.221 1.00 74.88 85 ILE A CA 1
ATOM 669 C C . ILE A 1 85 ? 14.220 -6.956 -33.889 1.00 74.88 85 ILE A C 1
ATOM 671 O O . ILE A 1 85 ? 13.445 -7.384 -33.033 1.00 74.88 85 ILE A O 1
ATOM 675 N N . ARG A 1 86 ? 14.903 -5.820 -33.703 1.00 68.25 86 ARG A N 1
ATOM 676 C CA . ARG A 1 86 ? 14.733 -4.977 -32.515 1.00 68.25 86 ARG A CA 1
ATOM 677 C C . ARG A 1 86 ? 13.318 -4.398 -32.445 1.00 68.25 86 ARG A C 1
ATOM 679 O O . ARG A 1 86 ? 12.732 -4.406 -31.369 1.00 68.25 86 ARG A O 1
ATOM 686 N N . GLN A 1 87 ? 12.768 -3.948 -33.569 1.00 69.69 87 GLN A N 1
ATOM 687 C CA . GLN A 1 87 ? 11.410 -3.414 -33.666 1.00 69.69 87 GLN A CA 1
ATOM 688 C C . GLN A 1 87 ? 10.349 -4.488 -33.387 1.00 69.69 87 GLN A C 1
ATOM 690 O O . GLN A 1 87 ? 9.395 -4.228 -32.665 1.00 69.69 87 GLN A O 1
ATOM 695 N N . GLN A 1 88 ? 10.545 -5.717 -33.869 1.00 72.06 88 GLN A N 1
ATOM 696 C CA . GLN A 1 88 ? 9.691 -6.865 -33.548 1.00 72.06 88 GLN A CA 1
ATOM 697 C C . GLN A 1 88 ? 9.753 -7.225 -32.060 1.00 72.06 88 GLN A C 1
ATOM 699 O O . GLN A 1 88 ? 8.732 -7.531 -31.453 1.00 72.06 88 GLN A O 1
ATOM 704 N N . LYS A 1 89 ? 10.947 -7.174 -31.457 1.00 67.62 89 LYS A N 1
ATOM 705 C CA . LYS A 1 89 ? 11.146 -7.554 -30.053 1.00 67.62 89 LYS A CA 1
ATOM 706 C C . LYS A 1 89 ? 10.683 -6.483 -29.060 1.00 67.62 89 LYS A C 1
ATOM 708 O O . LYS A 1 89 ? 10.257 -6.830 -27.962 1.00 67.62 89 LYS A O 1
ATOM 713 N N . TYR A 1 90 ? 10.793 -5.202 -29.414 1.00 63.94 90 TYR A N 1
ATOM 714 C CA . TYR A 1 90 ? 10.621 -4.091 -28.470 1.00 63.94 90 TYR A CA 1
ATOM 715 C C . TYR A 1 90 ? 9.615 -3.013 -28.904 1.00 63.94 90 TYR A C 1
ATOM 717 O O . TYR A 1 90 ? 9.382 -2.091 -28.129 1.00 63.94 90 TYR A O 1
ATOM 725 N N . GLY A 1 91 ? 9.006 -3.115 -30.088 1.00 62.53 91 GLY A N 1
ATOM 726 C CA . GLY A 1 91 ? 8.135 -2.072 -30.641 1.00 62.53 91 GLY A CA 1
ATOM 727 C C . GLY A 1 91 ? 8.906 -0.944 -31.338 1.00 62.53 91 GLY A C 1
ATOM 728 O O . GLY A 1 91 ? 10.135 -0.979 -31.466 1.00 62.53 91 GLY A O 1
ATOM 729 N N . CYS A 1 92 ? 8.182 0.062 -31.835 1.00 63.97 92 CYS A N 1
ATOM 730 C CA . CYS A 1 92 ? 8.783 1.214 -32.502 1.00 63.97 92 CYS A CA 1
ATOM 731 C C . CYS A 1 92 ? 9.439 2.123 -31.452 1.00 63.97 92 CYS A C 1
ATOM 733 O O . CYS A 1 92 ? 8.785 2.643 -30.559 1.00 63.97 92 CYS A O 1
ATOM 735 N N . THR A 1 93 ? 10.744 2.374 -31.536 1.00 60.06 93 THR A N 1
ATOM 736 C CA . THR A 1 93 ? 11.497 3.062 -30.464 1.00 60.06 93 THR A CA 1
ATOM 737 C C . THR A 1 93 ? 11.173 4.555 -30.274 1.00 60.06 93 THR A C 1
ATOM 739 O O . THR A 1 93 ? 11.856 5.233 -29.504 1.00 60.06 93 THR A O 1
ATOM 742 N N . PHE A 1 94 ? 10.156 5.086 -30.956 1.00 59.50 94 PHE A N 1
ATOM 743 C CA . PHE A 1 94 ? 9.858 6.519 -30.996 1.00 59.50 94 PHE A CA 1
ATOM 744 C C . PHE A 1 94 ? 8.407 6.890 -30.682 1.00 59.50 94 PHE A C 1
ATOM 746 O O . PHE A 1 94 ? 8.131 8.084 -30.571 1.00 59.50 94 PHE A O 1
ATOM 753 N N . SER A 1 95 ? 7.494 5.931 -30.494 1.00 71.06 95 SER A N 1
ATOM 754 C CA . SER A 1 95 ? 6.147 6.286 -30.043 1.00 71.06 95 SER A CA 1
ATOM 755 C C . SER A 1 95 ? 6.157 6.622 -28.544 1.00 71.06 95 SER A C 1
ATOM 757 O O . SER A 1 95 ? 6.941 6.072 -27.761 1.00 71.06 95 SER A O 1
ATOM 759 N N . ILE A 1 96 ? 5.308 7.569 -28.137 1.00 71.62 96 ILE A N 1
ATOM 760 C CA . ILE A 1 96 ? 5.121 7.923 -26.721 1.00 71.62 96 ILE A CA 1
ATOM 761 C C . ILE A 1 96 ? 4.654 6.687 -25.938 1.00 71.62 96 ILE A C 1
ATOM 763 O O . ILE A 1 96 ? 5.172 6.416 -24.853 1.00 71.62 96 ILE A O 1
ATOM 767 N N . ASP A 1 97 ? 3.767 5.891 -26.532 1.00 73.19 97 ASP A N 1
ATOM 768 C CA . ASP A 1 97 ? 3.204 4.683 -25.928 1.00 73.19 97 ASP A CA 1
ATOM 769 C C . ASP A 1 97 ? 4.268 3.612 -25.658 1.00 73.19 97 ASP A C 1
ATOM 771 O O . ASP A 1 97 ? 4.287 2.998 -24.588 1.00 73.19 97 ASP A O 1
ATOM 775 N N . ASP A 1 98 ? 5.225 3.438 -26.572 1.00 65.62 98 ASP A N 1
ATOM 776 C CA . ASP A 1 98 ? 6.315 2.473 -26.407 1.00 65.62 98 ASP A CA 1
ATOM 777 C C . ASP A 1 98 ? 7.283 2.891 -25.286 1.00 65.62 98 ASP A C 1
ATOM 779 O O . ASP A 1 98 ? 7.764 2.044 -24.524 1.00 65.62 98 ASP A O 1
ATOM 783 N N . ARG A 1 99 ? 7.521 4.200 -25.100 1.00 72.75 99 ARG A N 1
ATOM 784 C CA . ARG A 1 99 ? 8.297 4.708 -23.951 1.00 72.75 99 ARG A CA 1
ATOM 785 C C . ARG A 1 99 ? 7.580 4.457 -22.630 1.00 72.75 99 ARG A C 1
ATOM 787 O O . ARG A 1 99 ? 8.222 4.032 -21.667 1.00 72.75 99 ARG A O 1
ATOM 794 N N . VAL A 1 100 ? 6.266 4.677 -22.588 1.00 77.12 100 VAL A N 1
ATOM 795 C CA . VAL A 1 100 ? 5.436 4.389 -21.409 1.00 77.12 100 VAL A CA 1
ATOM 796 C C . VAL A 1 100 ? 5.494 2.898 -21.077 1.00 77.12 100 VAL A C 1
ATOM 798 O O . VAL A 1 100 ? 5.768 2.531 -19.932 1.00 77.12 100 VAL A O 1
ATOM 801 N N . LYS A 1 101 ? 5.342 2.028 -22.081 1.00 76.19 101 LYS A N 1
ATOM 802 C CA . LYS A 1 101 ? 5.414 0.570 -21.922 1.00 76.19 101 LYS A CA 1
ATOM 803 C C . LYS A 1 101 ? 6.786 0.102 -21.430 1.00 76.19 101 LYS A C 1
ATOM 805 O O . LYS A 1 101 ? 6.862 -0.731 -20.527 1.00 76.19 101 LYS A O 1
ATOM 810 N N . GLY A 1 102 ? 7.871 0.664 -21.966 1.00 77.69 102 GLY A N 1
ATOM 811 C CA . GLY A 1 102 ? 9.238 0.380 -21.519 1.00 77.69 102 GLY A CA 1
ATOM 812 C C . GLY A 1 102 ? 9.486 0.796 -20.066 1.00 77.69 102 GLY A C 1
ATOM 813 O O . GLY A 1 102 ? 10.043 0.020 -19.286 1.00 77.69 102 GLY A O 1
ATOM 814 N N . GLY A 1 103 ? 9.012 1.983 -19.677 1.00 82.06 103 GLY A N 1
ATOM 815 C CA . GLY A 1 103 ? 9.057 2.452 -18.291 1.00 82.06 103 GLY A CA 1
ATOM 816 C C . GLY A 1 103 ? 8.276 1.536 -17.347 1.00 82.06 103 GLY A C 1
ATOM 817 O O . GLY A 1 103 ? 8.798 1.132 -16.309 1.00 82.06 103 GLY A O 1
ATOM 818 N N . HIS A 1 104 ? 7.065 1.142 -17.741 1.00 76.88 104 HIS A N 1
ATOM 819 C CA . HIS A 1 104 ? 6.209 0.252 -16.961 1.00 76.88 104 HIS A CA 1
ATOM 820 C C . HIS A 1 104 ? 6.829 -1.140 -16.770 1.00 76.88 104 HIS A C 1
ATOM 822 O O . HIS A 1 104 ? 6.935 -1.622 -15.644 1.00 76.88 104 HIS A O 1
ATOM 828 N N . ASN A 1 105 ? 7.321 -1.763 -17.845 1.00 78.50 105 ASN A N 1
ATOM 829 C CA . ASN A 1 105 ? 7.982 -3.068 -17.769 1.00 78.50 105 ASN A CA 1
ATOM 830 C C . ASN A 1 105 ? 9.250 -3.018 -16.911 1.00 78.50 105 ASN A C 1
ATOM 832 O O . ASN A 1 105 ? 9.486 -3.922 -16.115 1.00 78.50 105 ASN A O 1
ATOM 836 N N . SER A 1 106 ? 10.036 -1.944 -17.017 1.00 83.00 106 SER A N 1
ATOM 837 C CA . SER A 1 106 ? 11.195 -1.725 -16.146 1.00 83.00 106 SER A CA 1
ATOM 838 C C . SER A 1 106 ? 10.788 -1.664 -14.670 1.00 83.00 106 SER A C 1
ATOM 840 O O . SER A 1 106 ? 11.423 -2.298 -13.828 1.00 83.00 106 SER A O 1
ATOM 842 N N . GLN A 1 107 ? 9.688 -0.974 -14.343 1.00 82.25 107 GLN A N 1
ATOM 843 C CA . GLN A 1 107 ? 9.164 -0.956 -12.976 1.00 82.25 107 GLN A CA 1
ATOM 844 C C . GLN A 1 107 ? 8.674 -2.332 -12.508 1.00 82.25 107 GLN A C 1
ATOM 846 O O . GLN A 1 107 ? 8.968 -2.702 -11.374 1.00 82.25 107 GLN A O 1
ATOM 851 N N . ILE A 1 108 ? 7.986 -3.108 -13.355 1.00 79.88 108 ILE A N 1
ATOM 852 C CA . ILE A 1 108 ? 7.566 -4.480 -13.018 1.00 79.88 108 ILE A CA 1
ATOM 853 C C . ILE A 1 108 ? 8.784 -5.347 -12.696 1.00 79.88 108 ILE A C 1
ATOM 855 O O . ILE A 1 108 ? 8.822 -5.978 -11.645 1.00 79.88 108 ILE A O 1
ATOM 859 N N . ILE A 1 109 ? 9.798 -5.355 -13.562 1.00 82.19 109 ILE A N 1
ATOM 860 C CA . ILE A 1 109 ? 10.988 -6.196 -13.382 1.00 82.19 109 ILE A CA 1
ATOM 861 C C . ILE A 1 109 ? 11.732 -5.811 -12.092 1.00 82.19 109 ILE A C 1
ATOM 863 O O . ILE A 1 109 ? 12.156 -6.686 -11.338 1.00 82.19 109 ILE A O 1
ATOM 867 N N . ARG A 1 110 ? 11.821 -4.509 -11.787 1.00 84.25 110 ARG A N 1
ATOM 868 C CA . ARG A 1 110 ? 12.390 -4.017 -10.521 1.00 84.25 110 ARG A CA 1
ATOM 869 C C . ARG A 1 110 ? 11.610 -4.487 -9.299 1.00 84.25 110 ARG A C 1
ATOM 871 O O . ARG A 1 110 ? 12.230 -4.793 -8.289 1.00 84.25 110 ARG A O 1
ATOM 878 N N . LYS A 1 111 ? 10.281 -4.561 -9.391 1.00 77.25 111 LYS A N 1
ATOM 879 C CA . LYS A 1 111 ? 9.419 -5.082 -8.320 1.00 77.25 111 LYS A CA 1
ATOM 880 C C . LYS A 1 111 ? 9.539 -6.597 -8.148 1.00 77.25 111 LYS A C 1
ATOM 882 O O . LYS A 1 111 ? 9.486 -7.067 -7.025 1.00 77.25 111 LYS A O 1
ATOM 887 N N . VAL A 1 112 ? 9.728 -7.352 -9.234 1.00 80.81 112 VAL A N 1
ATOM 888 C CA . VAL A 1 112 ? 9.920 -8.815 -9.179 1.00 80.81 112 VAL A CA 1
ATOM 889 C C . VAL A 1 112 ? 11.267 -9.185 -8.553 1.00 80.81 112 VAL A C 1
ATOM 891 O O . VAL A 1 112 ? 11.374 -10.229 -7.918 1.00 80.81 112 VAL A O 1
ATOM 894 N N . ASN A 1 113 ? 12.296 -8.346 -8.713 1.00 86.25 113 ASN A N 1
ATOM 895 C CA . ASN A 1 113 ? 13.638 -8.636 -8.202 1.00 86.25 113 ASN A CA 1
ATOM 896 C C . ASN A 1 113 ? 14.261 -7.444 -7.444 1.00 86.25 113 ASN A C 1
ATOM 898 O O . ASN A 1 113 ? 15.286 -6.894 -7.857 1.00 86.25 113 ASN A O 1
ATOM 902 N N . PRO A 1 114 ? 13.639 -6.996 -6.342 1.00 85.25 114 PRO A N 1
ATOM 903 C CA . PRO A 1 114 ? 13.970 -5.723 -5.713 1.00 85.25 114 PRO A CA 1
ATOM 904 C C . PRO A 1 114 ? 15.387 -5.704 -5.136 1.00 85.25 114 PRO A C 1
ATOM 906 O O . PRO A 1 114 ? 16.051 -4.672 -5.193 1.00 85.25 114 PRO A O 1
ATOM 909 N N . GLU A 1 115 ? 15.886 -6.832 -4.629 1.00 87.19 115 GLU A N 1
ATOM 910 C CA . GLU A 1 115 ? 17.238 -6.928 -4.068 1.00 87.19 115 GLU A CA 1
ATOM 911 C C . GLU A 1 115 ? 18.321 -6.735 -5.128 1.00 87.19 115 GLU A C 1
ATOM 913 O O . GLU A 1 115 ? 19.226 -5.923 -4.932 1.00 87.19 115 GLU A O 1
ATOM 918 N N . HIS A 1 116 ? 18.183 -7.394 -6.283 1.00 91.75 116 HIS A N 1
ATOM 919 C CA . HIS A 1 116 ? 19.106 -7.233 -7.406 1.00 91.75 116 HIS A CA 1
ATOM 920 C C . HIS A 1 116 ? 19.228 -5.763 -7.826 1.00 91.75 116 HIS A C 1
ATOM 922 O O . HIS A 1 116 ? 20.328 -5.231 -7.969 1.00 91.75 116 HIS A O 1
ATOM 928 N N . TYR A 1 117 ? 18.096 -5.073 -7.978 1.00 87.88 117 TYR A N 1
ATOM 929 C CA . TYR A 1 117 ? 18.098 -3.681 -8.421 1.00 87.88 117 TYR A CA 1
ATOM 930 C C . TYR A 1 117 ? 18.554 -2.704 -7.335 1.00 87.88 117 TYR A C 1
ATOM 932 O O . TYR A 1 117 ? 19.237 -1.733 -7.664 1.00 87.88 117 TYR A O 1
ATOM 940 N N . ARG A 1 118 ? 18.264 -2.965 -6.055 1.00 83.31 118 ARG A N 1
ATOM 941 C CA . ARG A 1 118 ? 18.844 -2.187 -4.949 1.00 83.31 118 ARG A CA 1
ATOM 942 C C . ARG A 1 118 ? 20.368 -2.319 -4.908 1.00 83.31 118 ARG A C 1
ATOM 944 O O . ARG A 1 118 ? 21.039 -1.307 -4.741 1.00 83.31 118 ARG A O 1
ATOM 951 N N . ALA A 1 119 ? 20.915 -3.519 -5.126 1.00 89.62 119 ALA A N 1
ATOM 952 C CA . ALA A 1 119 ? 22.364 -3.743 -5.179 1.00 89.62 119 ALA A CA 1
ATOM 953 C C . ALA A 1 119 ? 23.041 -2.976 -6.329 1.00 89.62 119 ALA A C 1
ATOM 955 O O . ALA A 1 119 ? 24.172 -2.521 -6.195 1.00 89.62 119 ALA A O 1
ATOM 956 N N . LEU A 1 120 ? 22.321 -2.763 -7.434 1.00 90.94 120 LEU A N 1
ATOM 957 C CA . LEU A 1 120 ? 22.752 -1.915 -8.551 1.00 90.94 120 LEU A CA 1
ATOM 958 C C . LEU A 1 120 ? 22.565 -0.405 -8.295 1.00 90.94 120 LEU A C 1
ATOM 960 O O . LEU A 1 120 ? 22.752 0.395 -9.210 1.00 90.94 120 LEU A O 1
ATOM 964 N N . GLY A 1 121 ? 22.151 0.004 -7.092 1.00 87.12 121 GLY A N 1
ATOM 965 C CA . GLY A 1 121 ? 21.901 1.405 -6.741 1.00 87.12 121 GLY A CA 1
ATOM 966 C C . GLY A 1 121 ? 20.587 1.970 -7.290 1.00 87.12 121 GLY A C 1
ATOM 967 O O . GLY A 1 121 ? 20.370 3.181 -7.247 1.00 87.12 121 GLY A O 1
ATOM 968 N N . CYS A 1 122 ? 19.688 1.129 -7.813 1.00 82.56 122 CYS A N 1
ATOM 969 C CA . CYS A 1 122 ? 18.369 1.585 -8.236 1.00 82.56 122 CYS A CA 1
ATOM 970 C C . CYS A 1 122 ? 17.463 1.788 -7.018 1.00 82.56 122 CYS A C 1
ATOM 972 O O . CYS A 1 122 ? 17.330 0.910 -6.165 1.00 82.56 122 CYS A O 1
ATOM 974 N N . ILE A 1 123 ? 16.747 2.913 -6.991 1.00 75.56 123 ILE A N 1
ATOM 975 C CA . ILE A 1 123 ? 15.650 3.115 -6.044 1.00 75.56 123 ILE A CA 1
ATOM 976 C C . ILE A 1 123 ? 14.510 2.178 -6.453 1.00 75.56 123 ILE A C 1
ATOM 978 O O . ILE A 1 123 ? 13.863 2.377 -7.486 1.00 75.56 123 ILE A O 1
ATOM 982 N N . VAL A 1 124 ? 14.280 1.140 -5.653 1.00 75.12 124 VAL A N 1
ATOM 983 C CA . VAL A 1 124 ? 13.128 0.245 -5.786 1.00 75.12 124 VAL A CA 1
ATOM 984 C C . VAL A 1 124 ? 12.135 0.616 -4.697 1.00 75.12 124 VAL A C 1
ATOM 986 O O . VAL A 1 124 ? 12.476 0.577 -3.516 1.00 75.12 124 VAL A O 1
ATOM 989 N N . ALA A 1 125 ? 10.923 1.008 -5.095 1.00 64.19 125 ALA A N 1
ATOM 990 C CA . ALA A 1 125 ? 9.842 1.274 -4.155 1.00 64.19 125 ALA A CA 1
ATOM 991 C C . ALA A 1 125 ? 9.629 0.026 -3.287 1.00 64.19 125 ALA A C 1
ATOM 993 O O . ALA A 1 125 ? 9.379 -1.053 -3.819 1.00 64.19 125 ALA A O 1
ATOM 994 N N . ASN A 1 126 ? 9.792 0.162 -1.969 1.00 55.16 126 ASN A N 1
ATOM 995 C CA . ASN A 1 126 ? 9.519 -0.930 -1.043 1.00 55.16 126 ASN A CA 1
ATOM 996 C C . ASN A 1 126 ? 8.043 -1.317 -1.137 1.00 55.16 126 ASN A C 1
ATOM 998 O O . ASN A 1 126 ? 7.183 -0.438 -1.259 1.00 55.16 126 ASN A O 1
ATOM 1002 N N . ASP A 1 127 ? 7.770 -2.617 -1.038 1.00 48.50 127 ASP A N 1
ATOM 1003 C CA . ASP A 1 127 ? 6.412 -3.131 -0.948 1.00 48.50 127 ASP A CA 1
ATOM 1004 C C . ASP A 1 127 ? 5.742 -2.549 0.298 1.00 48.50 127 ASP A C 1
ATOM 1006 O O . ASP A 1 127 ? 6.068 -2.883 1.436 1.00 48.50 127 ASP A O 1
ATOM 1010 N N . PHE A 1 128 ? 4.822 -1.618 0.068 1.00 57.06 128 PHE A N 1
ATOM 1011 C CA . PHE A 1 128 ? 3.941 -1.055 1.078 1.00 57.06 128 PHE A CA 1
ATOM 1012 C C . PHE A 1 128 ? 2.522 -0.995 0.510 1.00 57.06 128 PHE A C 1
ATOM 1014 O O . PHE A 1 128 ? 2.346 -0.900 -0.702 1.00 57.06 128 PHE A O 1
ATOM 1021 N N . ILE A 1 129 ? 1.537 -1.155 1.400 1.00 59.22 129 ILE A N 1
ATOM 1022 C CA . ILE A 1 129 ? 0.070 -1.140 1.217 1.00 59.22 129 ILE A CA 1
ATOM 1023 C C . ILE A 1 129 ? -0.379 -1.011 -0.258 1.00 59.22 129 ILE A C 1
ATOM 1025 O O . ILE A 1 129 ? -0.401 0.077 -0.828 1.00 59.22 129 ILE A O 1
ATOM 1029 N N . PHE A 1 130 ? -0.740 -2.146 -0.872 1.00 69.00 130 PHE A N 1
ATOM 1030 C CA . PHE A 1 130 ? -1.148 -2.266 -2.285 1.00 69.00 130 PHE A CA 1
ATOM 1031 C C . PHE A 1 130 ? -0.061 -1.943 -3.334 1.00 69.00 130 PHE A C 1
ATOM 1033 O O . PHE A 1 130 ? -0.377 -1.605 -4.472 1.00 69.00 130 PHE A O 1
ATOM 1040 N N . GLY A 1 131 ? 1.223 -2.058 -2.983 1.00 75.06 131 GLY A N 1
ATOM 1041 C CA . GLY A 1 131 ? 2.344 -1.785 -3.893 1.00 75.06 131 GLY A CA 1
ATOM 1042 C C . GLY A 1 131 ? 2.625 -0.292 -4.107 1.00 75.06 131 GLY A C 1
ATOM 1043 O O . GLY A 1 131 ? 3.253 0.071 -5.109 1.00 75.06 131 GLY A O 1
ATOM 1044 N N . TYR A 1 132 ? 2.158 0.557 -3.185 1.00 78.75 132 TYR A N 1
ATOM 1045 C CA . TYR A 1 132 ? 2.373 2.001 -3.147 1.00 78.75 132 TYR A CA 1
ATOM 1046 C C . TYR A 1 132 ? 3.204 2.380 -1.923 1.00 78.75 132 TYR A C 1
ATOM 1048 O O . TYR A 1 132 ? 2.909 1.964 -0.808 1.00 78.75 132 TYR A O 1
ATOM 1056 N N . SER A 1 133 ? 4.208 3.238 -2.101 1.00 81.25 133 SER A N 1
ATOM 1057 C CA . SER A 1 133 ? 4.956 3.806 -0.976 1.00 81.25 133 SER A CA 1
ATOM 1058 C C . SER A 1 133 ? 4.243 5.063 -0.453 1.00 81.25 133 SER A C 1
ATOM 1060 O O . SER A 1 133 ? 4.214 6.072 -1.164 1.00 81.25 133 SER A O 1
ATOM 1062 N N . PRO A 1 134 ? 3.643 5.040 0.753 1.00 89.31 134 PRO A N 1
ATOM 1063 C CA . PRO A 1 134 ? 2.987 6.217 1.304 1.00 89.31 134 PRO A CA 1
ATOM 1064 C C . PRO A 1 134 ? 4.004 7.301 1.677 1.00 89.31 134 PRO A C 1
ATOM 1066 O O . PRO A 1 134 ? 5.103 7.018 2.152 1.00 89.31 134 PRO A O 1
ATOM 1069 N N . SER A 1 135 ? 3.600 8.559 1.532 1.00 90.25 135 SER A N 1
ATOM 1070 C CA . SER A 1 135 ? 4.291 9.710 2.114 1.00 90.25 135 SER A CA 1
ATOM 1071 C C . SER A 1 135 ? 3.856 9.901 3.565 1.00 90.25 135 SER A C 1
ATOM 1073 O O . SER A 1 135 ? 2.664 9.858 3.868 1.00 90.25 135 SER A O 1
ATOM 1075 N N . ILE A 1 136 ? 4.808 10.144 4.464 1.00 93.19 136 ILE A N 1
ATOM 1076 C CA . ILE A 1 136 ? 4.536 10.395 5.885 1.00 93.19 136 ILE A CA 1
ATOM 1077 C C . ILE A 1 136 ? 4.781 11.876 6.171 1.00 93.19 136 ILE A C 1
ATOM 1079 O O . ILE A 1 136 ? 5.912 12.351 6.095 1.00 93.19 136 ILE A O 1
ATOM 1083 N N . LEU A 1 137 ? 3.722 12.608 6.518 1.00 95.38 137 LEU A N 1
ATOM 1084 C CA . LEU A 1 137 ? 3.770 14.044 6.796 1.00 95.38 137 LEU A CA 1
ATOM 1085 C C . LEU A 1 137 ? 3.448 14.299 8.273 1.00 95.38 137 LEU A C 1
ATOM 1087 O O . LEU A 1 137 ? 2.335 14.037 8.725 1.00 95.38 137 LEU A O 1
ATOM 1091 N N . LYS A 1 138 ? 4.404 14.828 9.042 1.00 96.81 138 LYS A N 1
ATOM 1092 C CA . LYS A 1 138 ? 4.169 15.223 10.442 1.00 96.81 138 LYS A CA 1
ATOM 1093 C C . LYS A 1 138 ? 3.318 16.495 10.497 1.00 96.81 138 LYS A C 1
ATOM 1095 O O . LYS A 1 138 ? 3.590 17.450 9.769 1.00 96.81 138 LYS A O 1
ATOM 1100 N N . ARG A 1 139 ? 2.302 16.532 11.362 1.00 96.12 139 ARG A N 1
ATOM 1101 C CA . ARG A 1 139 ? 1.513 17.749 11.602 1.00 96.12 139 ARG A CA 1
ATOM 1102 C C . ARG A 1 139 ? 2.249 18.655 12.591 1.00 96.12 139 ARG A C 1
ATOM 1104 O O . ARG A 1 139 ? 2.777 18.173 13.581 1.00 96.12 139 ARG A O 1
ATOM 1111 N N . LYS A 1 140 ? 2.279 19.964 12.319 1.00 96.06 140 LYS A N 1
ATOM 1112 C CA . LYS A 1 140 ? 2.973 20.947 13.175 1.00 96.06 140 LYS A CA 1
ATOM 1113 C C . LYS A 1 140 ? 2.235 21.205 14.493 1.00 96.06 140 LYS A C 1
ATOM 1115 O O . LYS A 1 140 ? 2.862 21.288 15.536 1.00 96.06 140 LYS A O 1
ATOM 1120 N N . GLU A 1 141 ? 0.905 21.247 14.433 1.00 97.19 141 GLU A N 1
ATOM 1121 C CA . GLU A 1 141 ? 0.049 21.664 15.557 1.00 97.19 141 GLU A CA 1
ATOM 1122 C C . GLU A 1 141 ? -0.326 20.537 16.531 1.00 97.19 141 GLU A C 1
ATOM 1124 O O . GLU A 1 141 ? -1.020 20.761 17.519 1.00 97.19 141 GLU A O 1
ATOM 1129 N N . CYS A 1 142 ? 0.034 19.287 16.233 1.00 95.62 142 CYS A N 1
ATOM 1130 C CA . CYS A 1 142 ? -0.344 18.151 17.071 1.00 95.62 142 CYS A CA 1
ATOM 1131 C C . CYS A 1 142 ? 0.609 16.974 16.884 1.00 95.62 142 CYS A C 1
ATOM 1133 O O . CYS A 1 142 ? 1.271 16.847 15.856 1.00 95.62 142 CYS A O 1
ATOM 1135 N N . ASN A 1 143 ? 0.632 16.069 17.862 1.00 93.75 143 ASN A N 1
ATOM 1136 C CA . ASN A 1 143 ? 1.426 14.844 17.799 1.00 93.75 143 ASN A CA 1
ATOM 1137 C C . ASN A 1 143 ? 0.749 13.779 16.915 1.00 93.75 143 ASN A C 1
ATOM 1139 O O . ASN A 1 143 ? 0.316 12.730 17.392 1.00 93.75 143 ASN A O 1
ATOM 1143 N N . ALA A 1 144 ? 0.592 14.090 15.629 1.00 93.38 144 ALA A N 1
ATOM 1144 C CA . ALA A 1 144 ? -0.031 13.222 14.642 1.00 93.38 144 ALA A CA 1
ATOM 1145 C C . ALA A 1 144 ? 0.749 13.226 13.323 1.00 93.38 144 ALA A C 1
ATOM 1147 O O . ALA A 1 144 ? 1.433 14.192 12.967 1.00 93.38 144 ALA A O 1
ATOM 1148 N N . VAL A 1 145 ? 0.600 12.139 12.570 1.00 94.56 145 VAL A N 1
ATOM 1149 C CA . VAL A 1 145 ? 1.145 11.988 11.220 1.00 94.56 145 VAL A CA 1
ATOM 1150 C C . VAL A 1 145 ? 0.013 11.761 10.230 1.00 94.56 145 VAL A C 1
ATOM 1152 O O . VAL A 1 145 ? -0.925 11.017 10.507 1.00 94.56 145 VAL A O 1
ATOM 1155 N N . ASN A 1 146 ? 0.117 12.387 9.064 1.00 94.44 146 ASN A N 1
ATOM 1156 C CA . ASN A 1 146 ? -0.709 12.071 7.913 1.00 94.44 146 ASN A CA 1
ATOM 1157 C C . ASN A 1 146 ? 0.048 11.054 7.060 1.00 94.44 146 ASN A C 1
ATOM 1159 O O . ASN A 1 146 ? 1.153 11.333 6.590 1.00 94.44 146 ASN A O 1
ATOM 1163 N N . VAL A 1 147 ? -0.554 9.887 6.856 1.00 92.00 147 VAL A N 1
ATOM 1164 C CA . VAL A 1 147 ? -0.070 8.882 5.907 1.00 92.00 147 VAL A CA 1
ATOM 1165 C C . VAL A 1 147 ? -0.828 9.099 4.603 1.00 92.00 147 VAL A C 1
ATOM 1167 O O . VAL A 1 147 ? -2.045 8.938 4.559 1.00 92.00 147 VAL A O 1
ATOM 1170 N N . VAL A 1 148 ? -0.123 9.528 3.558 1.00 92.44 148 VAL A N 1
ATOM 1171 C CA . VAL A 1 148 ? -0.722 9.973 2.295 1.00 92.44 148 VAL A CA 1
ATOM 1172 C C . VAL A 1 148 ? -0.269 9.069 1.159 1.00 92.44 148 VAL A C 1
ATOM 1174 O O . VAL A 1 148 ? 0.923 8.942 0.895 1.00 92.44 148 VAL A O 1
ATOM 1177 N N . VAL A 1 149 ? -1.226 8.480 0.447 1.00 90.00 149 VAL A N 1
ATOM 1178 C CA . VAL A 1 149 ? -0.987 7.801 -0.831 1.00 90.00 149 VAL A CA 1
ATOM 1179 C C . VAL A 1 149 ? -1.676 8.610 -1.919 1.00 90.00 149 VAL A C 1
ATOM 1181 O O . VAL A 1 149 ? -2.875 8.872 -1.835 1.00 90.00 149 VAL A O 1
ATOM 1184 N N . THR A 1 150 ? -0.921 9.018 -2.936 1.00 87.75 150 THR A N 1
ATOM 1185 C CA . THR A 1 150 ? -1.450 9.720 -4.108 1.00 87.75 150 THR A CA 1
ATOM 1186 C C . THR A 1 150 ? -1.394 8.807 -5.328 1.00 87.75 150 THR A C 1
ATOM 1188 O O . THR A 1 150 ? -0.450 8.043 -5.517 1.00 87.75 150 THR A O 1
ATOM 1191 N N . GLY A 1 151 ? -2.429 8.862 -6.165 1.00 88.19 151 GLY A N 1
ATOM 1192 C CA . GLY A 1 151 ? -2.471 8.097 -7.407 1.00 88.19 151 GLY A CA 1
ATOM 1193 C C . GLY A 1 151 ? -3.891 7.887 -7.912 1.00 88.19 151 GLY A C 1
ATOM 1194 O O . GLY A 1 151 ? -4.730 7.335 -7.204 1.00 88.19 151 GLY A O 1
ATOM 1195 N N . VAL A 1 152 ? -4.148 8.284 -9.160 1.00 90.94 152 VAL A N 1
ATOM 1196 C CA . VAL A 1 152 ? -5.467 8.136 -9.800 1.00 90.94 152 VAL A CA 1
ATOM 1197 C C . VAL A 1 152 ? -5.895 6.669 -9.837 1.00 90.94 152 VAL A C 1
ATOM 1199 O O . VAL A 1 152 ? -7.028 6.354 -9.479 1.00 90.94 152 VAL A O 1
ATOM 1202 N N . ASN A 1 153 ? -4.975 5.763 -10.180 1.00 88.00 153 ASN A N 1
ATOM 1203 C CA . ASN A 1 153 ? -5.252 4.326 -10.235 1.00 88.00 153 ASN A CA 1
ATOM 1204 C C . ASN A 1 153 ? -5.577 3.751 -8.853 1.00 88.00 153 ASN A C 1
ATOM 1206 O O . ASN A 1 153 ? -6.498 2.952 -8.729 1.00 88.00 153 ASN A O 1
ATOM 1210 N N . PHE A 1 154 ? -4.875 4.203 -7.810 1.00 89.56 154 PHE A N 1
ATOM 1211 C CA . PHE A 1 154 ? -5.119 3.749 -6.444 1.00 89.56 154 PHE A CA 1
ATOM 1212 C C . PHE A 1 154 ? -6.497 4.188 -5.951 1.00 89.56 154 PHE A C 1
ATOM 1214 O O . PHE A 1 154 ? -7.287 3.367 -5.496 1.00 89.56 154 PHE A O 1
ATOM 1221 N N . VAL A 1 155 ? -6.823 5.474 -6.111 1.00 91.88 155 VAL A N 1
ATOM 1222 C CA . VAL A 1 155 ? -8.141 6.008 -5.741 1.00 91.88 155 VAL A CA 1
ATOM 1223 C C . VAL A 1 155 ? -9.248 5.320 -6.543 1.00 91.88 155 VAL A C 1
ATOM 1225 O O . VAL A 1 155 ? -10.273 4.953 -5.975 1.00 91.88 155 VAL A O 1
ATOM 1228 N N . SER A 1 156 ? -9.039 5.094 -7.842 1.00 93.38 156 SER A N 1
ATOM 1229 C CA . SER A 1 156 ? -10.010 4.401 -8.700 1.00 93.38 156 SER A CA 1
ATOM 1230 C C . SER A 1 156 ? -10.230 2.952 -8.265 1.00 93.38 156 SER A C 1
ATOM 1232 O O . SER A 1 156 ? -11.373 2.508 -8.211 1.00 93.38 156 SER A O 1
ATOM 1234 N N . TYR A 1 157 ? -9.164 2.249 -7.879 1.00 92.31 157 TYR A N 1
ATOM 1235 C CA . TYR A 1 157 ? -9.244 0.902 -7.318 1.00 92.31 157 TYR A CA 1
ATOM 1236 C C . TYR A 1 157 ? -9.996 0.873 -5.980 1.00 92.31 157 TYR A C 1
ATOM 1238 O O . TYR A 1 157 ? -10.910 0.074 -5.798 1.00 92.31 157 TYR A O 1
ATOM 1246 N N . LEU A 1 158 ? -9.682 1.780 -5.049 1.00 92.69 158 LEU A N 1
ATOM 1247 C CA . LEU A 1 158 ? -10.402 1.862 -3.774 1.00 92.69 158 LEU A CA 1
ATOM 1248 C C . LEU A 1 158 ? -11.902 2.122 -3.988 1.00 92.69 158 LEU A C 1
ATOM 1250 O O . LEU A 1 158 ? -12.741 1.510 -3.326 1.00 92.69 158 LEU A O 1
ATOM 1254 N N . LYS A 1 159 ? -12.251 2.973 -4.959 1.00 94.50 159 LYS A N 1
ATOM 1255 C CA . LYS A 1 159 ? -13.645 3.181 -5.364 1.00 94.50 159 LYS A CA 1
ATOM 1256 C C . LYS A 1 159 ? -14.275 1.919 -5.944 1.00 94.50 159 LYS A C 1
ATOM 1258 O O . LYS A 1 159 ? -15.410 1.608 -5.595 1.00 94.50 159 LYS A O 1
ATOM 1263 N N . SER A 1 160 ? -13.561 1.185 -6.801 1.00 94.50 160 SER A N 1
ATOM 1264 C CA . SER A 1 160 ? -14.097 -0.029 -7.429 1.00 94.50 160 SER A CA 1
ATOM 1265 C C . SER A 1 160 ? -14.373 -1.144 -6.421 1.00 94.50 160 SER A C 1
ATOM 1267 O O . SER A 1 160 ? -15.256 -1.959 -6.656 1.00 94.50 160 SER A O 1
ATOM 1269 N N . ILE A 1 161 ? -13.663 -1.168 -5.287 1.00 93.56 161 ILE A N 1
ATOM 1270 C CA . ILE A 1 161 ? -13.928 -2.103 -4.179 1.00 93.56 161 ILE A CA 1
ATOM 1271 C C . ILE A 1 161 ? -14.944 -1.562 -3.155 1.00 93.56 161 ILE A C 1
ATOM 1273 O O . ILE A 1 161 ? -15.157 -2.184 -2.114 1.00 93.56 161 ILE A O 1
ATOM 1277 N N . GLY A 1 162 ? -15.584 -0.421 -3.431 1.00 93.00 162 GLY A N 1
ATOM 1278 C CA . GLY A 1 162 ? -16.704 0.102 -2.643 1.00 93.00 162 GLY A CA 1
ATOM 1279 C C . GLY A 1 162 ? -16.351 1.144 -1.579 1.00 93.00 162 GLY A C 1
ATOM 1280 O O . GLY A 1 162 ? -17.168 1.382 -0.692 1.00 93.00 162 GLY A O 1
ATOM 1281 N N . LEU A 1 163 ? -15.170 1.772 -1.634 1.00 93.25 163 LEU A N 1
ATOM 1282 C CA . LEU A 1 163 ? -14.848 2.916 -0.772 1.00 93.25 163 LEU A CA 1
ATOM 1283 C C . LEU A 1 163 ? -15.280 4.245 -1.404 1.00 93.25 163 LEU A C 1
ATOM 1285 O O . LEU A 1 163 ? -15.165 4.459 -2.611 1.00 93.25 163 LEU A O 1
ATOM 1289 N N . TYR A 1 164 ? -15.739 5.173 -0.567 1.00 91.44 164 TYR A N 1
ATOM 1290 C CA . TYR A 1 164 ? -16.207 6.486 -1.005 1.00 91.44 164 TYR A CA 1
ATOM 1291 C C . TYR A 1 164 ? -15.104 7.546 -0.929 1.00 91.44 164 TYR A C 1
ATOM 1293 O O . TYR A 1 164 ? -14.231 7.508 -0.062 1.00 91.44 164 TYR A O 1
ATOM 1301 N N . VAL A 1 165 ? -15.162 8.517 -1.844 1.00 94.19 165 VAL A N 1
ATOM 1302 C CA . VAL A 1 165 ? -14.289 9.697 -1.827 1.00 94.19 165 VAL A CA 1
ATOM 1303 C C . VAL A 1 165 ? -15.005 10.834 -1.114 1.00 94.19 165 VAL A C 1
ATOM 1305 O O . VAL A 1 165 ? -16.110 11.206 -1.505 1.00 94.19 165 VAL A O 1
ATOM 1308 N N . GLY A 1 166 ? -14.348 11.430 -0.120 1.00 93.31 166 GLY A N 1
ATOM 1309 C CA . GLY A 1 166 ? -14.822 12.627 0.569 1.00 93.31 166 GLY A CA 1
ATOM 1310 C C . GLY A 1 166 ? -14.790 12.489 2.087 1.00 93.31 166 GLY A C 1
ATOM 1311 O O . GLY A 1 166 ? -14.014 11.715 2.646 1.00 93.31 166 GLY A O 1
ATOM 1312 N N . ASP A 1 167 ? -15.615 13.289 2.758 1.00 94.44 167 ASP A N 1
ATOM 1313 C CA . ASP A 1 167 ? -15.693 13.308 4.215 1.00 94.44 167 ASP A CA 1
ATOM 1314 C C . ASP A 1 167 ? -16.469 12.090 4.740 1.00 94.44 167 ASP A C 1
ATOM 1316 O O . ASP A 1 167 ? -17.681 11.961 4.539 1.00 94.44 167 ASP A O 1
ATOM 1320 N N . LYS A 1 168 ? -15.753 11.220 5.460 1.00 90.75 168 LYS A N 1
ATOM 1321 C CA . LYS A 1 168 ? -16.271 9.990 6.077 1.00 90.75 168 LYS A CA 1
ATOM 1322 C C . LYS A 1 168 ? -17.512 10.224 6.940 1.00 90.75 168 LYS A C 1
ATOM 1324 O O . LYS A 1 168 ? -18.421 9.395 6.945 1.00 90.75 168 LYS A O 1
ATOM 1329 N N . VAL A 1 169 ? -17.518 11.302 7.723 1.00 91.75 169 VAL A N 1
ATOM 1330 C CA . VAL A 1 169 ? -18.567 11.580 8.709 1.00 91.75 169 VAL A CA 1
ATOM 1331 C C . VAL A 1 169 ? -19.809 12.101 8.009 1.00 91.75 169 VAL A C 1
ATOM 1333 O O . VAL A 1 169 ? -20.906 11.634 8.299 1.00 91.75 169 VAL A O 1
ATOM 1336 N N . ARG A 1 170 ? -19.654 13.012 7.046 1.00 95.19 170 ARG A N 1
ATOM 1337 C CA . ARG A 1 170 ? -20.784 13.515 6.254 1.00 95.19 170 ARG A CA 1
ATOM 1338 C C . ARG A 1 170 ? -21.437 12.410 5.430 1.00 95.19 170 ARG A C 1
ATOM 1340 O O . ARG A 1 170 ? -22.653 12.384 5.319 1.00 95.19 170 ARG A O 1
ATOM 1347 N N . GLN A 1 171 ? -20.636 11.495 4.890 1.00 95.31 171 GLN A N 1
ATOM 1348 C CA . GLN A 1 171 ? -21.122 10.402 4.045 1.00 95.31 171 GLN A CA 1
ATOM 1349 C C . GLN A 1 171 ? -21.603 9.178 4.827 1.00 95.31 171 GLN A C 1
ATOM 1351 O O . GLN A 1 171 ? -22.154 8.271 4.216 1.00 95.31 171 GLN A O 1
ATOM 1356 N N . GLN A 1 172 ? -21.391 9.131 6.150 1.00 95.75 172 GLN A N 1
ATOM 1357 C CA . GLN A 1 172 ? -21.727 7.970 6.984 1.00 95.75 172 GLN A CA 1
ATOM 1358 C C . GLN A 1 172 ? -21.193 6.659 6.380 1.00 95.75 172 GLN A C 1
ATOM 1360 O O . GLN A 1 172 ? -21.920 5.685 6.215 1.00 95.75 172 GLN A O 1
ATOM 1365 N N . VAL A 1 173 ? -19.906 6.652 6.016 1.00 94.62 173 VAL A N 1
ATOM 1366 C CA . VAL A 1 173 ? -19.277 5.523 5.309 1.00 94.62 173 VAL A CA 1
ATOM 1367 C C . VAL A 1 173 ? -19.413 4.232 6.110 1.00 94.62 173 VAL A C 1
ATOM 1369 O O . VAL A 1 173 ? -19.171 4.227 7.315 1.00 94.62 173 VAL A O 1
ATOM 1372 N N . ASP A 1 174 ? -19.738 3.147 5.419 1.00 96.00 174 ASP A N 1
ATOM 1373 C CA . ASP A 1 174 ? -19.896 1.801 5.965 1.00 96.00 174 ASP A CA 1
ATOM 1374 C C . ASP A 1 174 ? -18.807 0.851 5.427 1.00 96.00 174 ASP A C 1
ATOM 1376 O O . ASP A 1 174 ? -18.062 1.189 4.505 1.00 96.00 174 ASP A O 1
ATOM 1380 N N . VAL A 1 175 ? -18.709 -0.347 6.000 1.00 96.69 175 VAL A N 1
ATOM 1381 C CA . VAL A 1 175 ? -17.861 -1.432 5.501 1.00 96.69 175 VAL A CA 1
ATOM 1382 C C . VAL A 1 175 ? -18.489 -2.047 4.235 1.00 96.69 175 VAL A C 1
ATOM 1384 O O . VAL A 1 175 ? -19.684 -2.357 4.248 1.00 96.69 175 VAL A O 1
ATOM 1387 N N . PRO A 1 176 ? -17.716 -2.271 3.153 1.00 97.19 176 PRO A N 1
ATOM 1388 C CA . PRO A 1 176 ? -18.209 -2.914 1.936 1.00 97.19 176 PRO A CA 1
ATOM 1389 C C . PRO A 1 176 ? -18.849 -4.291 2.164 1.00 97.19 176 PRO A C 1
ATOM 1391 O O . PRO A 1 176 ? -18.383 -5.088 2.980 1.00 97.19 176 PRO A O 1
ATOM 1394 N N . ASN A 1 177 ? -19.883 -4.609 1.379 1.00 97.19 177 ASN A N 1
ATOM 1395 C CA . ASN A 1 177 ? -20.648 -5.852 1.537 1.00 97.19 177 ASN A CA 1
ATOM 1396 C C . ASN A 1 177 ? -19.809 -7.122 1.349 1.00 97.19 177 ASN A C 1
ATOM 1398 O O . ASN A 1 177 ? -20.055 -8.095 2.049 1.00 97.19 177 ASN A O 1
ATOM 1402 N N . TRP A 1 178 ? -18.801 -7.103 0.471 1.00 97.38 178 TRP A N 1
ATOM 1403 C CA . TRP A 1 178 ? -17.919 -8.257 0.252 1.00 97.38 178 TRP A CA 1
ATOM 1404 C C . TRP A 1 178 ? -17.051 -8.592 1.477 1.00 97.38 178 TRP A C 1
ATOM 1406 O O . TRP A 1 178 ? -16.657 -9.740 1.649 1.00 97.38 178 TRP A O 1
ATOM 1416 N N . ILE A 1 179 ? -16.783 -7.615 2.355 1.00 97.88 179 ILE A N 1
ATOM 1417 C CA . ILE A 1 179 ? -16.162 -7.868 3.665 1.00 97.88 179 ILE A CA 1
ATOM 1418 C C . ILE A 1 179 ? -17.212 -8.431 4.620 1.00 97.88 179 ILE A C 1
ATOM 1420 O O . ILE A 1 179 ? -16.950 -9.401 5.318 1.00 97.88 179 ILE A O 1
ATOM 1424 N N . LYS A 1 180 ? -18.413 -7.837 4.645 1.00 97.94 180 LYS A N 1
ATOM 1425 C CA . LYS A 1 180 ? -19.503 -8.251 5.544 1.00 97.94 180 LYS A CA 1
ATOM 1426 C C . LYS A 1 180 ? -20.014 -9.668 5.286 1.00 97.94 180 LYS A C 1
ATOM 1428 O O . LYS A 1 180 ? -20.559 -10.283 6.198 1.00 97.94 180 LYS A O 1
ATOM 1433 N N . SER A 1 181 ? -19.879 -10.161 4.058 1.00 97.88 181 SER A N 1
ATOM 1434 C CA . SER A 1 181 ? -20.289 -11.512 3.674 1.00 97.88 181 SER A CA 1
ATOM 1435 C C . SER A 1 181 ? -19.341 -12.603 4.170 1.00 97.88 181 SER A C 1
ATOM 1437 O O . SER A 1 181 ? -19.739 -13.764 4.193 1.00 97.88 181 SER A O 1
ATOM 1439 N N . ASP A 1 182 ? -18.114 -12.256 4.564 1.00 98.31 182 ASP A N 1
ATOM 1440 C CA . ASP A 1 182 ? -17.100 -13.209 5.010 1.00 98.31 182 ASP A CA 1
ATOM 1441 C C . ASP A 1 182 ? -16.768 -12.989 6.503 1.00 98.31 182 ASP A C 1
ATOM 1443 O O . ASP A 1 182 ? -16.205 -11.953 6.874 1.00 98.31 182 ASP A O 1
ATOM 1447 N N . PRO A 1 183 ? -17.078 -13.958 7.388 1.00 97.69 183 PRO A N 1
ATOM 1448 C CA . PRO A 1 183 ? -16.793 -13.850 8.817 1.00 97.69 183 PRO A CA 1
ATOM 1449 C C . PRO A 1 183 ? -15.314 -13.620 9.176 1.00 97.69 183 PRO A C 1
ATOM 1451 O O . PRO A 1 183 ? -15.040 -12.943 10.172 1.00 97.69 183 PRO A O 1
ATOM 1454 N N . GLU A 1 184 ? -14.364 -14.156 8.404 1.00 97.44 184 GLU A N 1
ATOM 1455 C CA . GLU A 1 184 ? -12.928 -13.921 8.617 1.00 97.44 184 GLU A CA 1
ATOM 1456 C C . GLU A 1 184 ? -12.556 -12.482 8.255 1.00 97.44 184 GLU A C 1
ATOM 1458 O O . GLU A 1 184 ? -11.931 -11.778 9.054 1.00 97.44 184 GLU A O 1
ATOM 1463 N N . LEU A 1 185 ? -13.014 -11.993 7.097 1.00 97.75 185 LEU A N 1
ATOM 1464 C CA . LEU A 1 185 ? -12.767 -10.606 6.693 1.00 97.75 185 LEU A CA 1
ATOM 1465 C C . LEU A 1 185 ? -13.417 -9.616 7.664 1.00 97.75 185 LEU A C 1
ATOM 1467 O O . LEU A 1 185 ? -12.810 -8.594 7.994 1.00 97.75 185 LEU A O 1
ATOM 1471 N N . CYS A 1 186 ? -14.603 -9.933 8.189 1.00 98.19 186 CYS A N 1
ATOM 1472 C CA . CYS A 1 186 ? -15.231 -9.191 9.278 1.00 98.19 186 CYS A CA 1
ATOM 1473 C C . CYS A 1 186 ? -14.314 -9.080 10.503 1.00 98.19 186 CYS A C 1
ATOM 1475 O O . CYS A 1 186 ? -14.130 -7.977 11.024 1.00 98.19 186 CYS A O 1
ATOM 1477 N N . ARG A 1 187 ? -13.721 -10.194 10.961 1.00 97.75 187 ARG A N 1
ATOM 1478 C CA . ARG A 1 187 ? -12.786 -10.200 12.100 1.00 97.75 187 ARG A CA 1
ATOM 1479 C C . ARG A 1 187 ? -11.549 -9.354 11.824 1.00 97.75 187 ARG A C 1
ATOM 1481 O O . ARG A 1 187 ? -11.164 -8.549 12.672 1.00 97.75 187 ARG A O 1
ATOM 1488 N N . TRP A 1 188 ? -10.939 -9.491 10.649 1.00 97.00 188 TRP A N 1
ATOM 1489 C CA . TRP A 1 188 ? -9.747 -8.717 10.288 1.00 97.00 188 TRP A CA 1
ATOM 1490 C C . TRP A 1 188 ? -10.048 -7.222 10.160 1.00 97.00 188 TRP A C 1
ATOM 1492 O O . TRP A 1 188 ? -9.271 -6.393 10.636 1.00 97.00 188 TRP A O 1
ATOM 1502 N N . CYS A 1 189 ? -11.197 -6.871 9.580 1.00 97.19 189 CYS A N 1
ATOM 1503 C CA . CYS A 1 189 ? -11.662 -5.492 9.486 1.00 97.19 189 CYS A CA 1
ATOM 1504 C C . CYS A 1 189 ? -11.939 -4.902 10.877 1.00 97.19 189 CYS A C 1
ATOM 1506 O O . CYS A 1 189 ? -11.467 -3.806 11.179 1.00 97.19 189 CYS A O 1
ATOM 1508 N N . LEU A 1 190 ? -12.616 -5.651 11.758 1.00 97.56 190 LEU A N 1
ATOM 1509 C CA . LEU A 1 190 ? -12.830 -5.265 13.155 1.00 97.56 190 LEU A CA 1
ATOM 1510 C C . LEU A 1 190 ? -11.499 -5.007 13.875 1.00 97.56 190 LEU A C 1
ATOM 1512 O O . LEU A 1 190 ? -11.364 -3.973 14.529 1.00 97.56 190 LEU A O 1
ATOM 1516 N N . ARG A 1 191 ? -10.504 -5.893 13.715 1.00 96.81 191 ARG A N 1
ATOM 1517 C CA . ARG A 1 191 ? -9.160 -5.699 14.281 1.00 96.81 191 ARG A CA 1
ATOM 1518 C C . ARG A 1 191 ? -8.539 -4.389 13.799 1.00 96.81 191 ARG A C 1
ATOM 1520 O O . ARG A 1 191 ? -8.101 -3.594 14.622 1.00 96.81 191 ARG A O 1
ATOM 1527 N N . GLY A 1 192 ? -8.557 -4.137 12.489 1.00 95.44 192 GLY A N 1
ATOM 1528 C CA . GLY A 1 192 ? -8.010 -2.910 11.904 1.00 95.44 192 GLY A CA 1
ATOM 1529 C C . GLY A 1 192 ? -8.690 -1.640 12.424 1.00 95.44 192 GLY A C 1
ATOM 1530 O O . GLY A 1 192 ? -8.007 -0.698 12.816 1.00 95.44 192 GLY A O 1
ATOM 1531 N N . LEU A 1 193 ? -10.025 -1.633 12.505 1.00 95.88 193 LEU A N 1
ATOM 1532 C CA . LEU A 1 193 ? -10.795 -0.515 13.066 1.00 95.88 193 LEU A CA 1
ATOM 1533 C C . LEU A 1 193 ? -10.451 -0.259 14.538 1.00 95.88 193 LEU A C 1
ATOM 1535 O O . LEU A 1 193 ? -10.332 0.889 14.966 1.00 95.88 193 LEU A O 1
ATOM 1539 N N . MET A 1 194 ? -10.280 -1.325 15.317 1.00 95.31 194 MET A N 1
ATOM 1540 C CA . MET A 1 194 ? -9.904 -1.239 16.726 1.00 95.31 194 MET A CA 1
ATOM 1541 C C . MET A 1 194 ? -8.462 -0.769 16.926 1.00 95.31 194 MET A C 1
ATOM 1543 O O . MET A 1 194 ? -8.188 -0.053 17.887 1.00 95.31 194 MET A O 1
ATOM 1547 N N . ASP A 1 195 ? -7.552 -1.115 16.022 1.00 92.94 195 ASP A N 1
ATOM 1548 C CA . ASP A 1 195 ? -6.156 -0.683 16.096 1.00 92.94 195 ASP A CA 1
ATOM 1549 C C . ASP A 1 195 ? -5.991 0.817 15.811 1.00 92.94 195 ASP A C 1
ATOM 1551 O O . ASP A 1 195 ? -5.088 1.441 16.383 1.00 92.94 195 ASP A O 1
ATOM 1555 N N . THR A 1 196 ? -6.867 1.400 14.978 1.00 91.12 196 THR A N 1
ATOM 1556 C CA . THR A 1 196 ? -6.842 2.829 14.623 1.00 91.12 196 THR A CA 1
ATOM 1557 C C . THR A 1 196 ? -7.698 3.695 15.547 1.00 91.12 196 THR A C 1
ATOM 1559 O O . THR A 1 196 ? -7.187 4.641 16.145 1.00 91.12 196 THR A O 1
ATOM 1562 N N . ASP A 1 197 ? -8.987 3.368 15.678 1.00 92.75 197 ASP A N 1
ATOM 1563 C CA . ASP A 1 197 ? -9.997 4.200 16.350 1.00 92.75 197 ASP A CA 1
ATOM 1564 C C . ASP A 1 197 ? -10.410 3.614 17.720 1.00 92.75 197 ASP A C 1
ATOM 1566 O O . ASP A 1 197 ? -11.180 4.224 18.471 1.00 92.75 197 ASP A O 1
ATOM 1570 N N . GLY A 1 198 ? -9.920 2.416 18.055 1.00 94.06 198 GLY A N 1
ATOM 1571 C CA . GLY A 1 198 ? -10.176 1.743 19.323 1.00 94.06 198 GLY A CA 1
ATOM 1572 C C . GLY A 1 198 ? -9.144 2.050 20.411 1.00 94.06 198 GLY A C 1
ATOM 1573 O O . GLY A 1 198 ? -8.063 2.605 20.192 1.00 94.06 198 GLY A O 1
ATOM 1574 N N . GLY A 1 199 ? -9.493 1.686 21.642 1.00 93.00 199 GLY A N 1
ATOM 1575 C CA . GLY A 1 199 ? -8.645 1.906 22.803 1.00 93.00 199 GLY A CA 1
ATOM 1576 C C . GLY A 1 199 ? -9.010 1.046 24.004 1.00 93.00 199 GLY A C 1
ATOM 1577 O O . GLY A 1 199 ? -10.149 0.607 24.155 1.00 93.00 199 GLY A O 1
ATOM 1578 N N . ILE A 1 200 ? -8.032 0.851 24.888 1.00 92.56 200 ILE A N 1
ATOM 1579 C CA . ILE A 1 200 ? -8.238 0.271 26.216 1.00 92.56 200 ILE A CA 1
ATOM 1580 C C . ILE A 1 200 ? -8.070 1.373 27.258 1.00 92.56 200 ILE A C 1
ATOM 1582 O O . ILE A 1 200 ? -7.066 2.101 27.284 1.00 92.56 200 ILE A O 1
ATOM 1586 N N . PHE A 1 201 ? -9.077 1.481 28.113 1.00 91.12 201 PHE A N 1
ATOM 1587 C CA . PHE A 1 201 ? -9.218 2.498 29.142 1.00 91.12 201 PHE A CA 1
ATOM 1588 C C . PHE A 1 201 ? -9.383 1.820 30.495 1.00 91.12 201 PHE A C 1
ATOM 1590 O O . PHE A 1 201 ? -10.127 0.852 30.620 1.00 91.12 201 PHE A O 1
ATOM 1597 N N . THR A 1 202 ? -8.699 2.324 31.511 1.00 90.62 202 THR A N 1
ATOM 1598 C CA . THR A 1 202 ? -8.865 1.883 32.892 1.00 90.62 202 THR A CA 1
ATOM 1599 C C . THR A 1 202 ? -9.789 2.860 33.597 1.00 90.62 202 THR A C 1
ATOM 1601 O O . THR A 1 202 ? -9.491 4.047 33.688 1.00 90.62 202 THR A O 1
ATOM 1604 N N . ASN A 1 203 ? -10.923 2.365 34.089 1.00 86.06 203 ASN A N 1
ATOM 1605 C CA . ASN A 1 203 ? -11.841 3.177 34.881 1.00 86.06 203 ASN A CA 1
ATOM 1606 C C . ASN A 1 203 ? -11.765 2.713 36.342 1.00 86.06 203 ASN A C 1
ATOM 1608 O O . ASN A 1 203 ? -12.039 1.533 36.591 1.00 86.06 203 ASN A O 1
ATOM 1612 N N . PRO A 1 204 ? -11.388 3.590 37.289 1.00 90.00 204 PRO A N 1
ATOM 1613 C CA . PRO A 1 204 ? -11.467 3.288 38.710 1.00 90.00 204 PRO A CA 1
ATOM 1614 C C . PRO A 1 204 ? -12.923 3.334 39.194 1.00 90.00 204 PRO A C 1
ATOM 1616 O O . PRO A 1 204 ? -13.710 4.179 38.769 1.00 90.00 204 PRO A O 1
ATOM 1619 N N . TYR A 1 205 ? -13.264 2.433 40.107 1.00 89.25 205 TYR A N 1
ATOM 1620 C CA . TYR A 1 205 ? -14.552 2.334 40.787 1.00 89.2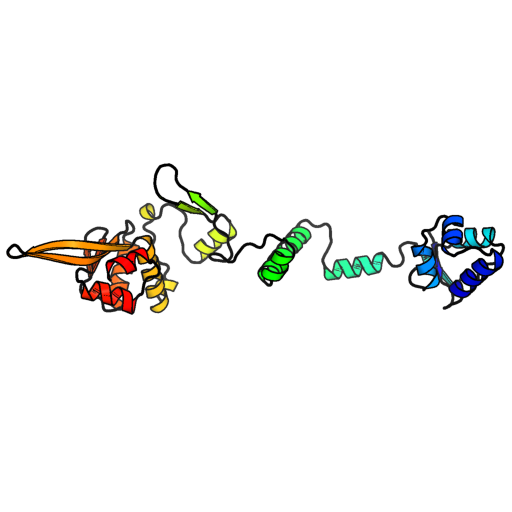5 205 TYR A CA 1
ATOM 1621 C C . TYR A 1 205 ? -14.318 2.278 42.293 1.00 89.25 205 TYR A C 1
ATOM 1623 O O . TYR A 1 205 ? -13.439 1.548 42.743 1.00 89.25 205 TYR A O 1
ATOM 1631 N N . GLN A 1 206 ? -15.105 3.023 43.067 1.00 94.12 206 GLN A N 1
ATOM 1632 C CA . GLN A 1 206 ? -15.089 2.957 44.528 1.00 94.12 206 GLN A CA 1
ATOM 1633 C C . GLN A 1 206 ? -16.232 2.068 45.007 1.00 94.12 206 GLN A C 1
ATOM 1635 O O . GLN A 1 206 ? -17.389 2.330 44.686 1.00 94.12 206 GLN A O 1
ATOM 1640 N N . ILE A 1 207 ? -15.913 1.022 45.767 1.00 94.00 207 ILE A N 1
ATOM 1641 C CA . ILE A 1 207 ? -16.898 0.135 46.395 1.00 94.00 207 ILE A CA 1
ATOM 1642 C C . ILE A 1 207 ? -16.448 -0.085 47.839 1.00 94.00 207 ILE A C 1
ATOM 1644 O O . ILE A 1 207 ? -15.363 -0.616 48.072 1.00 94.00 207 ILE A O 1
ATOM 1648 N N . ASN A 1 208 ? -17.260 0.343 48.810 1.00 94.56 208 ASN A N 1
ATOM 1649 C CA . ASN A 1 208 ? -16.978 0.224 50.250 1.00 94.56 208 ASN A CA 1
ATOM 1650 C C . ASN A 1 208 ? -15.584 0.752 50.654 1.00 94.56 208 ASN A C 1
ATOM 1652 O O . ASN A 1 208 ? -14.848 0.096 51.387 1.00 94.56 208 ASN A O 1
ATOM 1656 N N . GLY A 1 209 ? -15.188 1.910 50.112 1.00 94.06 209 GLY A N 1
ATOM 1657 C CA . GLY A 1 209 ? -13.887 2.538 50.385 1.00 94.06 209 GLY A CA 1
ATOM 1658 C C . GLY A 1 209 ? -12.680 1.871 49.711 1.00 94.06 209 GLY A C 1
ATOM 1659 O O . GLY A 1 209 ? -11.556 2.335 49.886 1.00 94.06 209 GLY A O 1
ATOM 1660 N N . LYS A 1 210 ? -12.883 0.802 48.930 1.00 95.19 210 LYS A N 1
ATOM 1661 C CA . LYS A 1 210 ? -11.836 0.161 48.124 1.00 95.19 210 LYS A CA 1
ATOM 1662 C C . LYS A 1 210 ? -11.936 0.609 46.668 1.00 95.19 210 LYS A C 1
ATOM 1664 O O . LYS A 1 210 ? -13.021 0.620 46.083 1.00 95.19 210 LYS A O 1
ATOM 1669 N N . THR A 1 211 ? -10.783 0.919 46.075 1.00 95.00 211 THR A N 1
ATOM 1670 C CA . THR A 1 211 ? -10.678 1.285 44.657 1.00 95.00 211 THR A CA 1
ATOM 1671 C C . THR A 1 211 ? -10.412 0.044 43.819 1.00 95.00 211 THR A C 1
ATOM 1673 O O . THR A 1 211 ? -9.417 -0.646 44.024 1.00 95.00 211 THR A O 1
ATOM 1676 N N . TYR A 1 212 ? -11.260 -0.205 42.831 1.00 91.62 212 TYR A N 1
ATOM 1677 C CA . TYR A 1 212 ? -11.092 -1.270 41.854 1.00 91.62 212 TYR A CA 1
ATOM 1678 C C . TYR A 1 212 ? -10.871 -0.670 40.474 1.00 91.62 212 TYR A C 1
ATOM 1680 O O . TYR A 1 212 ? -11.626 0.199 40.044 1.00 91.62 212 TYR A O 1
ATOM 1688 N N . VAL A 1 213 ? -9.853 -1.139 39.759 1.00 90.00 213 VAL A N 1
ATOM 1689 C CA . VAL A 1 213 ? -9.527 -0.653 38.417 1.00 90.00 213 VAL A CA 1
ATOM 1690 C C . VAL A 1 213 ? -9.611 -1.818 37.450 1.00 90.00 213 VAL A C 1
ATOM 1692 O O . VAL A 1 213 ? -8.933 -2.826 37.626 1.00 90.00 213 VAL A O 1
ATOM 1695 N N . TYR A 1 214 ? -10.430 -1.667 36.412 1.00 88.81 214 TYR A N 1
ATOM 1696 C CA . TYR A 1 214 ? -10.584 -2.690 35.383 1.00 88.81 214 TYR A CA 1
ATOM 1697 C C . TYR A 1 214 ? -10.354 -2.094 33.995 1.00 88.81 214 TYR A C 1
ATOM 1699 O O . TYR A 1 214 ? -10.868 -1.002 33.713 1.00 88.81 214 TYR A O 1
ATOM 1707 N N . PRO A 1 215 ? -9.621 -2.795 33.112 1.00 90.50 215 PRO A N 1
ATOM 1708 C CA . PRO A 1 215 ? -9.499 -2.390 31.725 1.00 90.50 215 PRO A CA 1
ATOM 1709 C C . PRO A 1 215 ? -10.828 -2.613 30.998 1.00 90.50 215 PRO A C 1
ATOM 1711 O O . PRO A 1 215 ? -11.509 -3.626 31.179 1.00 90.50 215 PRO A O 1
ATOM 1714 N N . LYS A 1 216 ? -11.179 -1.645 30.160 1.00 92.56 216 LYS A N 1
ATOM 1715 C CA . LYS A 1 216 ? -12.358 -1.636 29.303 1.00 92.56 216 LYS A CA 1
ATOM 1716 C C . LYS A 1 216 ? -11.929 -1.318 27.889 1.00 92.56 216 LYS A C 1
ATOM 1718 O O . LYS A 1 216 ? -11.222 -0.338 27.658 1.00 92.56 216 LYS A O 1
ATOM 1723 N N . THR A 1 217 ? -12.390 -2.124 26.951 1.00 94.00 217 THR A N 1
ATOM 1724 C CA . THR A 1 217 ? -12.138 -1.901 25.529 1.00 94.00 217 THR A CA 1
ATOM 1725 C C . THR A 1 217 ? -13.247 -1.024 24.959 1.00 94.00 217 THR A C 1
ATOM 1727 O O . THR A 1 217 ? -14.419 -1.224 25.280 1.00 94.00 217 THR A O 1
ATOM 1730 N N . CYS A 1 218 ? -12.888 -0.034 24.148 1.00 95.62 218 CYS A N 1
ATOM 1731 C CA . CYS A 1 218 ? -13.824 0.912 23.561 1.00 95.62 218 CYS A CA 1
ATOM 1732 C C . CYS A 1 218 ? -13.481 1.194 22.101 1.00 95.62 218 CYS A C 1
ATOM 1734 O O . CYS A 1 218 ? -12.319 1.415 21.770 1.00 95.62 218 CYS A O 1
ATOM 1736 N N . PHE A 1 219 ? -14.508 1.245 21.261 1.00 96.62 219 PHE A N 1
ATOM 1737 C CA . PHE A 1 219 ? -14.454 1.780 19.906 1.00 96.62 219 PHE A CA 1
ATOM 1738 C C . PHE A 1 219 ? -15.285 3.057 19.843 1.00 96.62 219 PHE A C 1
ATOM 1740 O O . PHE A 1 219 ? -16.414 3.071 20.336 1.00 96.62 219 PHE A O 1
ATOM 1747 N N . THR A 1 220 ? -14.756 4.122 19.242 1.00 96.19 220 THR A N 1
ATOM 1748 C CA . THR A 1 220 ? -15.497 5.378 19.054 1.00 96.19 220 THR A CA 1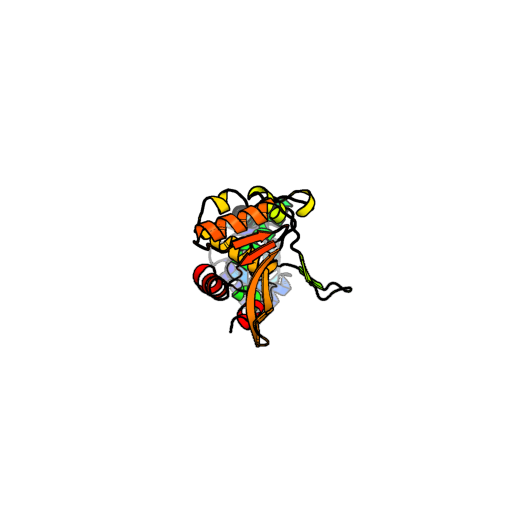
ATOM 1749 C C . THR A 1 220 ? -15.492 5.775 17.584 1.00 96.19 220 THR A C 1
ATOM 1751 O O . THR A 1 220 ? -14.437 5.824 16.958 1.00 96.19 220 THR A O 1
ATOM 1754 N N . ASN A 1 221 ? -16.660 6.091 17.022 1.00 96.62 221 ASN A N 1
ATOM 1755 C CA . ASN A 1 221 ? -16.753 6.580 15.647 1.00 96.62 221 ASN A CA 1
ATOM 1756 C C . ASN A 1 221 ? -17.919 7.544 15.443 1.00 96.62 221 ASN A C 1
ATOM 1758 O O . ASN A 1 221 ? -18.936 7.455 16.122 1.00 96.62 221 ASN A O 1
ATOM 1762 N N . ALA A 1 222 ? -17.782 8.454 14.480 1.00 96.19 222 ALA A N 1
ATOM 1763 C CA . ALA A 1 222 ? -18.868 9.350 14.086 1.00 96.19 222 ALA A CA 1
ATOM 1764 C C . ALA A 1 222 ? -19.732 8.787 12.940 1.00 96.19 222 ALA A C 1
ATOM 1766 O O . ALA A 1 222 ? -20.812 9.319 12.692 1.00 96.19 222 ALA A O 1
ATOM 1767 N N . SER A 1 223 ? -19.278 7.724 12.262 1.00 95.75 223 SER A N 1
ATOM 1768 C CA . SER A 1 223 ? -20.101 6.980 11.304 1.00 95.75 223 SER A CA 1
ATOM 1769 C C . SER A 1 223 ? -20.965 5.957 12.041 1.00 95.75 223 SER A C 1
ATOM 1771 O O . SER A 1 223 ? -20.442 5.036 12.676 1.00 95.75 223 SER A O 1
ATOM 1773 N N . GLN A 1 224 ? -22.284 6.122 11.955 1.00 95.81 224 GLN A N 1
ATOM 1774 C CA . GLN A 1 224 ? -23.261 5.225 12.556 1.00 95.81 224 GLN A CA 1
ATOM 1775 C C . GLN A 1 224 ? -23.179 3.808 11.952 1.00 95.81 224 GLN A C 1
ATOM 1777 O O . GLN A 1 224 ? -23.058 2.861 12.734 1.00 95.81 224 GLN A O 1
ATOM 1782 N N . PRO A 1 225 ? -23.083 3.630 10.620 1.00 97.00 225 PRO A N 1
ATOM 1783 C CA . PRO A 1 225 ? -22.905 2.302 10.030 1.00 97.00 225 PRO A CA 1
ATOM 1784 C C . PRO A 1 225 ? -21.658 1.545 10.514 1.00 97.00 225 PRO A C 1
ATOM 1786 O O . PRO A 1 225 ? -21.734 0.346 10.776 1.00 97.00 225 PRO A O 1
ATOM 1789 N N . LEU A 1 226 ? -20.528 2.230 10.747 1.00 96.81 226 LEU A N 1
ATOM 1790 C CA . LEU A 1 226 ? -19.339 1.573 11.316 1.00 96.81 226 LEU A CA 1
ATOM 1791 C C . LEU A 1 226 ? -19.551 1.112 12.757 1.00 96.81 226 LEU A C 1
ATOM 1793 O O . LEU A 1 226 ? -19.047 0.058 13.142 1.00 96.81 226 LEU A O 1
ATOM 1797 N N . LEU A 1 227 ? -20.287 1.884 13.562 1.00 96.94 227 LEU A N 1
ATOM 1798 C CA . LEU A 1 227 ? -20.661 1.447 14.906 1.00 96.94 227 LEU A CA 1
ATOM 1799 C C . LEU A 1 227 ? -21.543 0.196 14.832 1.00 96.94 227 LEU A C 1
ATOM 1801 O O . LEU A 1 227 ? -21.319 -0.760 15.569 1.00 96.94 227 LEU A O 1
ATOM 1805 N N . ASP A 1 228 ? -22.514 0.170 13.924 1.00 97.00 228 ASP A N 1
ATOM 1806 C CA . ASP A 1 228 ? -23.382 -0.995 13.749 1.00 97.00 228 ASP A CA 1
ATOM 1807 C C . ASP A 1 228 ? -22.593 -2.224 13.293 1.00 97.00 228 ASP A C 1
ATOM 1809 O O . ASP A 1 228 ? -22.736 -3.294 13.887 1.00 97.00 228 ASP A O 1
ATOM 1813 N N . PHE A 1 229 ? -21.672 -2.061 12.341 1.00 97.88 229 PHE A N 1
ATOM 1814 C CA . PHE A 1 229 ? -20.759 -3.121 11.918 1.00 97.88 229 PHE A CA 1
ATOM 1815 C C . PHE A 1 229 ? -19.929 -3.678 13.083 1.00 97.88 229 PHE A C 1
ATOM 1817 O O . PHE A 1 229 ? -19.906 -4.893 13.294 1.00 97.88 229 PHE A O 1
ATOM 1824 N N . VAL A 1 230 ? -19.275 -2.817 13.871 1.00 97.69 230 VAL A N 1
ATOM 1825 C CA . VAL A 1 230 ? -18.457 -3.247 15.019 1.00 97.69 230 VAL A CA 1
ATOM 1826 C C . VAL A 1 230 ? -19.316 -3.954 16.067 1.00 97.69 230 VAL A C 1
ATOM 1828 O O . VAL A 1 230 ? -18.935 -5.014 16.565 1.00 97.69 230 VAL A O 1
ATOM 1831 N N . TYR A 1 231 ? -20.491 -3.408 16.384 1.00 97.62 231 TYR A N 1
ATOM 1832 C CA . TYR A 1 231 ? -21.407 -3.989 17.363 1.00 97.62 231 TYR A CA 1
ATOM 1833 C C . TYR A 1 231 ? -21.877 -5.387 16.941 1.00 97.62 231 TYR A C 1
ATOM 1835 O O . TYR A 1 231 ? -21.781 -6.335 17.725 1.00 97.62 231 TYR A O 1
ATOM 1843 N N . LEU A 1 232 ? -22.339 -5.526 15.696 1.00 97.19 232 LEU A N 1
ATOM 1844 C CA . LEU A 1 232 ? -22.828 -6.791 15.151 1.00 97.19 232 LEU A CA 1
ATOM 1845 C C . LEU A 1 232 ? -21.708 -7.825 15.022 1.00 97.19 232 LEU A C 1
ATOM 1847 O O . LEU A 1 232 ? -21.918 -8.982 15.377 1.00 97.19 232 LEU A O 1
ATOM 1851 N N . THR A 1 233 ? -20.511 -7.409 14.602 1.00 97.81 233 THR A N 1
ATOM 1852 C CA . THR A 1 233 ? -19.353 -8.308 14.471 1.00 97.81 233 THR A CA 1
ATOM 1853 C C . THR A 1 233 ? -18.865 -8.801 15.834 1.00 97.81 233 THR A C 1
ATOM 1855 O O . THR A 1 233 ? -18.541 -9.975 15.996 1.00 97.81 233 THR A O 1
ATOM 1858 N N . LEU A 1 234 ? -18.861 -7.950 16.864 1.00 97.19 234 LEU A N 1
ATOM 1859 C CA . LEU A 1 234 ? -18.596 -8.397 18.235 1.00 97.19 234 LEU A CA 1
ATOM 1860 C C . LEU A 1 234 ? -19.676 -9.385 18.703 1.00 97.19 234 LEU A C 1
ATOM 1862 O O . LEU A 1 234 ? -19.368 -10.452 19.229 1.00 97.19 234 LEU A O 1
ATOM 1866 N N . LYS A 1 235 ? -20.953 -9.085 18.462 1.00 96.38 235 LYS A N 1
ATOM 1867 C CA . LYS A 1 235 ? -22.047 -9.978 18.859 1.00 96.38 235 LYS A CA 1
ATOM 1868 C C . LYS A 1 235 ? -21.947 -11.349 18.176 1.00 96.38 235 LYS A C 1
ATOM 1870 O O . LYS A 1 235 ? -22.113 -12.363 18.852 1.00 96.38 235 LYS A O 1
ATOM 1875 N N . SER A 1 236 ? -21.629 -11.397 16.880 1.00 96.81 236 SER A N 1
ATOM 1876 C CA . SER A 1 236 ? -21.487 -12.650 16.123 1.00 96.81 236 SER A CA 1
ATOM 1877 C C . SER A 1 236 ? -20.286 -13.490 16.564 1.00 96.81 236 SER A C 1
ATOM 1879 O O . SER A 1 236 ? -20.362 -14.713 16.542 1.00 96.81 236 SER A O 1
ATOM 1881 N N . ASN A 1 237 ? -19.218 -12.862 17.069 1.00 96.88 237 ASN A N 1
ATOM 1882 C CA . ASN A 1 237 ? -18.085 -13.557 17.694 1.00 96.88 237 ASN A CA 1
ATOM 1883 C C . ASN A 1 237 ? -18.335 -13.889 19.187 1.00 96.88 237 ASN A C 1
ATOM 1885 O O . ASN A 1 237 ? -17.430 -14.290 19.920 1.00 96.88 237 ASN A O 1
ATOM 1889 N N . GLY A 1 238 ? -19.581 -13.746 19.653 1.00 96.12 238 GLY A N 1
ATOM 1890 C CA . GLY A 1 238 ? -20.035 -14.192 20.967 1.00 96.12 238 GLY A CA 1
ATOM 1891 C C . GLY A 1 238 ? -19.721 -13.239 22.120 1.00 96.12 238 GLY A C 1
ATOM 1892 O O . GLY A 1 238 ? -19.772 -13.675 23.274 1.00 96.12 238 GLY A O 1
ATOM 1893 N N . PHE A 1 239 ? -19.399 -11.973 21.850 1.00 95.56 239 PHE A N 1
ATOM 1894 C CA . PHE A 1 239 ? -19.247 -10.945 22.882 1.00 95.56 239 PHE A CA 1
ATOM 1895 C C . PHE A 1 239 ? -20.635 -10.478 23.335 1.00 95.56 239 PHE A C 1
ATOM 1897 O O . PHE A 1 239 ? -21.373 -9.853 22.575 1.00 95.56 239 PHE A O 1
ATOM 1904 N N . ARG A 1 240 ? -21.026 -10.831 24.566 1.00 85.62 240 ARG A N 1
ATOM 1905 C CA . ARG A 1 240 ? -22.410 -10.646 25.059 1.00 85.62 240 ARG A CA 1
ATOM 1906 C C . ARG A 1 240 ? -22.639 -9.305 25.749 1.00 85.62 240 ARG A C 1
ATOM 1908 O O . ARG A 1 240 ? -23.766 -8.830 25.800 1.00 85.62 240 ARG A O 1
ATOM 1915 N N . ARG A 1 241 ? -21.588 -8.724 26.336 1.00 78.00 241 ARG A N 1
ATOM 1916 C CA . ARG A 1 241 ? -21.664 -7.509 27.169 1.00 78.00 241 ARG A CA 1
ATOM 1917 C C . ARG A 1 241 ? -21.129 -6.285 26.429 1.00 78.00 241 ARG A C 1
ATOM 1919 O O . ARG A 1 241 ? -20.353 -5.512 26.997 1.00 78.00 241 ARG A O 1
ATOM 1926 N N . ASN A 1 242 ? -21.503 -6.143 25.160 1.00 79.44 242 ASN A N 1
ATOM 1927 C CA . ASN A 1 242 ? -21.182 -4.964 24.373 1.00 79.44 242 ASN A CA 1
ATOM 1928 C C . ASN A 1 242 ? -22.319 -3.936 24.466 1.00 79.44 242 ASN A C 1
ATOM 1930 O O . ASN A 1 242 ? -23.454 -4.198 24.084 1.00 79.44 242 ASN A O 1
ATOM 1934 N N . ASN A 1 243 ? -22.015 -2.743 24.973 1.00 82.06 243 ASN A N 1
ATOM 1935 C CA . ASN A 1 243 ? -22.995 -1.662 25.054 1.00 82.06 243 ASN A CA 1
ATOM 1936 C C . ASN A 1 243 ? -22.677 -0.606 24.007 1.00 82.06 243 ASN A C 1
ATOM 1938 O O . ASN A 1 243 ? -21.582 -0.037 24.005 1.00 82.06 243 ASN A O 1
ATOM 1942 N N . LYS A 1 244 ? -23.654 -0.323 23.148 1.00 87.31 244 LYS A N 1
ATOM 1943 C CA . LYS A 1 244 ? -23.616 0.809 22.231 1.00 87.31 244 LYS A CA 1
ATOM 1944 C C . LYS A 1 244 ? -24.257 2.008 22.925 1.00 87.31 244 LYS A C 1
ATOM 1946 O O . LYS A 1 244 ? -25.461 2.024 23.156 1.00 87.31 244 LYS A O 1
ATOM 1951 N N . VAL A 1 245 ? -23.443 2.996 23.282 1.00 87.44 245 VAL A N 1
ATOM 1952 C CA . VAL A 1 245 ? -23.890 4.218 23.961 1.00 87.44 245 VAL A CA 1
ATOM 1953 C C . VAL A 1 245 ? -23.412 5.410 23.151 1.00 87.44 245 VAL A C 1
ATOM 1955 O O . VAL A 1 245 ? -22.210 5.681 23.084 1.00 87.44 245 VAL A O 1
ATOM 1958 N N . SER A 1 246 ? -24.354 6.138 22.545 1.00 92.81 246 SER A N 1
ATOM 1959 C CA . SER A 1 246 ? -24.045 7.248 21.638 1.00 92.81 246 SER A CA 1
ATOM 1960 C C . SER A 1 246 ? -23.074 6.783 20.534 1.00 92.81 246 SER A C 1
ATOM 1962 O O . SER A 1 246 ? -23.334 5.799 19.846 1.00 92.81 246 SER A O 1
ATOM 1964 N N . ARG A 1 247 ? -21.931 7.456 20.391 1.00 95.44 247 ARG A N 1
ATOM 1965 C CA . ARG A 1 247 ? -20.885 7.184 19.397 1.00 95.44 247 ARG A CA 1
ATOM 1966 C C . ARG A 1 247 ? -19.848 6.144 19.837 1.00 95.44 247 ARG A C 1
ATOM 1968 O O . ARG A 1 247 ? -18.750 6.114 19.284 1.00 95.44 247 ARG A O 1
ATOM 1975 N N . LYS A 1 248 ? -20.144 5.352 20.874 1.00 96.50 248 LYS A N 1
ATOM 1976 C CA . LYS A 1 248 ? -19.181 4.445 21.514 1.00 96.50 248 LYS A CA 1
ATOM 1977 C C . LYS A 1 248 ? -19.723 3.031 21.648 1.00 96.50 248 LYS A C 1
ATOM 1979 O O . LYS A 1 248 ? -20.904 2.841 21.933 1.00 96.50 248 LYS A O 1
ATOM 1984 N N . ILE A 1 249 ? -18.832 2.054 21.528 1.00 96.81 249 ILE A N 1
ATOM 1985 C CA . ILE A 1 249 ? -19.098 0.643 21.822 1.00 96.81 249 ILE A CA 1
ATOM 1986 C C . ILE A 1 249 ? -18.108 0.190 22.878 1.00 96.81 249 ILE A C 1
ATOM 1988 O O . ILE A 1 249 ? -16.902 0.307 22.675 1.00 96.81 249 ILE A O 1
ATOM 1992 N N . TRP A 1 250 ? -18.619 -0.327 23.990 1.00 95.88 250 TRP A N 1
ATOM 1993 C CA . TRP A 1 250 ? -17.812 -0.734 25.136 1.00 95.88 250 TRP A CA 1
ATOM 1994 C C . TRP A 1 250 ? -17.879 -2.233 25.385 1.00 95.88 250 TRP A C 1
ATOM 1996 O O . TRP A 1 250 ? -18.971 -2.791 25.436 1.00 95.88 250 TRP A O 1
ATOM 2006 N N . LEU A 1 251 ? -16.730 -2.844 25.675 1.00 94.75 251 LEU A N 1
ATOM 2007 C CA . LEU A 1 251 ? -16.627 -4.114 26.394 1.00 94.75 251 LEU A CA 1
ATOM 2008 C C . LEU A 1 251 ? -16.269 -3.798 27.849 1.00 94.75 251 LEU A C 1
ATOM 2010 O O . LEU A 1 251 ? -15.135 -3.441 28.171 1.00 94.75 251 LEU A O 1
ATOM 2014 N N . HIS A 1 252 ? -17.266 -3.858 28.733 1.00 89.69 252 HIS A N 1
ATOM 2015 C CA . HIS A 1 252 ? -17.138 -3.320 30.091 1.00 89.69 252 HIS A CA 1
ATOM 2016 C C . HIS A 1 252 ? -16.417 -4.228 31.091 1.00 89.69 252 HIS A C 1
ATOM 2018 O O . HIS A 1 252 ? -16.049 -3.738 32.159 1.00 89.69 252 HIS A O 1
ATOM 2024 N N . SER A 1 253 ? -16.249 -5.519 30.796 1.00 89.31 253 SER A N 1
ATOM 2025 C CA . SER A 1 253 ? -15.570 -6.447 31.699 1.00 89.31 253 SER A CA 1
ATOM 2026 C C . SER A 1 253 ? -14.121 -6.681 31.275 1.00 89.31 253 SER A C 1
ATOM 2028 O O . SER A 1 253 ? -13.786 -6.712 30.087 1.00 89.31 253 SER A O 1
ATOM 2030 N N . GLN A 1 254 ? -13.265 -6.906 32.271 1.00 90.12 254 GLN A N 1
ATOM 2031 C CA . GLN A 1 254 ? -11.884 -7.317 32.041 1.00 90.12 254 GLN A CA 1
ATOM 2032 C C . GLN A 1 254 ? -11.821 -8.652 31.285 1.00 90.12 254 GLN A C 1
ATOM 2034 O O . GLN A 1 254 ? -10.996 -8.800 30.390 1.00 90.12 254 GLN A O 1
ATOM 2039 N N . ALA A 1 255 ? -12.721 -9.590 31.602 1.00 92.25 255 ALA A N 1
ATOM 2040 C CA . ALA A 1 255 ? -12.809 -10.883 30.926 1.00 92.25 255 ALA A CA 1
ATOM 2041 C C . ALA A 1 255 ? -13.101 -10.738 29.422 1.00 92.25 255 ALA A C 1
ATOM 2043 O O . ALA A 1 255 ? -12.410 -11.340 28.610 1.00 92.25 255 ALA A O 1
ATOM 2044 N N . GLU A 1 256 ? -14.058 -9.889 29.033 1.00 93.44 256 GLU A N 1
ATOM 2045 C CA . GLU A 1 256 ? -14.378 -9.667 27.614 1.00 93.44 256 GLU A CA 1
ATOM 2046 C C . GLU A 1 256 ? -13.256 -8.905 26.899 1.00 93.44 256 GLU A C 1
ATOM 2048 O O . GLU A 1 256 ? -12.974 -9.186 25.740 1.00 93.44 256 GLU A O 1
ATOM 2053 N N . SER A 1 257 ? -12.571 -7.985 27.588 1.00 92.31 257 SER A N 1
ATOM 2054 C CA . SER A 1 257 ? -11.402 -7.296 27.022 1.00 92.31 257 SER A CA 1
ATOM 2055 C C . SER A 1 257 ? -10.228 -8.253 26.776 1.00 92.31 257 SER A C 1
ATOM 2057 O O . SER A 1 257 ? -9.580 -8.160 25.738 1.00 92.31 257 SER A O 1
ATOM 2059 N N . LYS A 1 258 ? -9.972 -9.204 27.686 1.00 91.25 258 LYS A N 1
ATOM 2060 C CA . LYS A 1 258 ? -8.968 -10.265 27.481 1.00 91.25 258 LYS A CA 1
ATOM 2061 C C . LYS A 1 258 ? -9.370 -11.196 26.338 1.00 91.25 258 LYS A C 1
ATOM 2063 O O . LYS A 1 258 ? -8.596 -11.385 25.407 1.00 91.25 258 LYS A O 1
ATOM 2068 N N . ARG A 1 259 ? -10.620 -11.662 26.342 1.00 94.38 259 ARG A N 1
ATOM 2069 C CA . ARG A 1 259 ? -11.172 -12.509 25.279 1.00 94.38 259 ARG A CA 1
ATOM 2070 C C . ARG A 1 259 ? -11.135 -11.834 23.907 1.00 94.38 259 ARG A C 1
ATOM 2072 O O . ARG A 1 259 ? -10.923 -12.505 22.906 1.00 94.38 259 ARG A O 1
ATOM 2079 N N . TYR A 1 260 ? -11.314 -10.514 23.838 1.00 94.81 260 TYR A N 1
ATOM 2080 C CA . TYR A 1 260 ? -11.161 -9.765 22.589 1.00 94.81 260 TYR A CA 1
ATOM 2081 C C . TYR A 1 260 ? -9.753 -9.933 22.009 1.00 94.81 260 TYR A C 1
ATOM 2083 O O . TYR A 1 260 ? -9.614 -10.229 20.823 1.00 94.81 260 TYR A O 1
ATOM 2091 N N . LEU A 1 261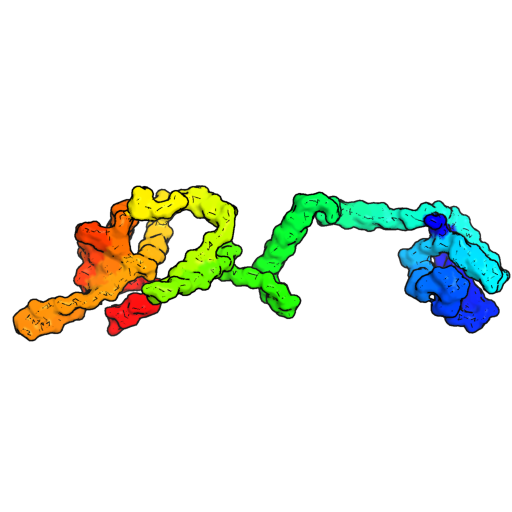 ? -8.715 -9.813 22.843 1.00 91.75 261 LEU A N 1
ATOM 2092 C CA . LEU A 1 261 ? -7.336 -10.029 22.404 1.00 91.75 261 LEU A CA 1
ATOM 2093 C C . LEU A 1 261 ? -7.068 -11.475 21.972 1.00 91.75 261 LEU A C 1
ATOM 2095 O O . LEU A 1 261 ? -6.257 -11.684 21.080 1.00 91.75 261 LEU A O 1
ATOM 2099 N N . GLU A 1 262 ? -7.736 -12.454 22.575 1.00 92.81 262 GLU A N 1
ATOM 2100 C CA . GLU A 1 262 ? -7.580 -13.870 22.216 1.00 92.81 262 GLU A CA 1
ATOM 2101 C C . GLU A 1 262 ? -8.289 -14.216 20.898 1.00 92.81 262 GLU A C 1
ATOM 2103 O O . GLU A 1 262 ? -7.721 -14.900 20.053 1.00 92.81 262 GLU A O 1
ATOM 2108 N N . VAL A 1 263 ? -9.523 -13.736 20.709 1.00 95.00 263 VAL A N 1
ATOM 2109 C CA . VAL A 1 263 ? -10.385 -14.119 19.575 1.00 95.00 263 VAL A CA 1
ATOM 2110 C C . VAL A 1 263 ? -10.149 -13.247 18.342 1.00 95.00 263 VAL A C 1
ATOM 2112 O O . VAL A 1 263 ? -10.123 -13.753 17.224 1.00 95.00 263 VAL A O 1
ATOM 2115 N N . ILE A 1 264 ? -10.026 -11.930 18.523 1.00 95.56 264 ILE A N 1
ATOM 2116 C CA . ILE A 1 264 ? -9.864 -10.972 17.416 1.00 95.56 264 ILE A CA 1
ATOM 2117 C C . ILE A 1 264 ? -8.391 -10.605 17.221 1.00 95.56 264 ILE A C 1
ATOM 2119 O O . ILE A 1 264 ? -7.946 -10.357 16.097 1.00 95.56 264 ILE A O 1
ATOM 2123 N N . GLY A 1 265 ? -7.617 -10.584 18.305 1.00 91.62 265 GLY A N 1
ATOM 2124 C CA . GLY A 1 265 ? -6.231 -10.141 18.271 1.00 91.62 265 GLY A CA 1
ATOM 2125 C C . GLY A 1 265 ? -6.091 -8.623 18.226 1.00 91.62 265 GLY A C 1
ATOM 2126 O O . GLY A 1 265 ? -7.056 -7.853 18.206 1.00 91.62 265 GLY A O 1
ATOM 2127 N N . ASN A 1 266 ? -4.839 -8.182 18.236 1.00 87.06 266 ASN A N 1
ATOM 2128 C CA . ASN A 1 266 ? -4.481 -6.777 18.135 1.00 87.06 266 ASN A CA 1
ATOM 2129 C C . ASN A 1 266 ? -3.059 -6.654 17.579 1.00 87.06 266 ASN A C 1
ATOM 2131 O O . ASN A 1 266 ? -2.192 -7.436 17.971 1.00 87.06 266 ASN A O 1
ATOM 2135 N N . SER A 1 267 ? -2.808 -5.695 16.689 1.00 85.69 267 SER A N 1
ATOM 2136 C CA . SER A 1 267 ? -1.458 -5.423 16.173 1.00 85.69 267 SER A CA 1
ATOM 2137 C C . SER A 1 267 ? -0.832 -4.162 16.781 1.00 85.69 267 SER A C 1
ATOM 2139 O O . SER A 1 267 ? 0.338 -3.872 16.549 1.00 85.69 267 SER A O 1
ATOM 2141 N N . ASN A 1 268 ? -1.584 -3.415 17.590 1.00 86.19 268 ASN A N 1
ATOM 2142 C CA . ASN A 1 268 ? -1.147 -2.194 18.247 1.00 86.19 268 ASN A CA 1
ATOM 2143 C C . ASN A 1 268 ? -0.546 -2.490 19.636 1.00 86.19 268 ASN A C 1
ATOM 2145 O O . ASN A 1 268 ? -1.251 -2.644 20.637 1.00 86.19 268 ASN A O 1
ATOM 2149 N N . GLU A 1 269 ? 0.787 -2.493 19.733 1.00 85.25 269 GLU A N 1
ATOM 2150 C CA . GLU A 1 269 ? 1.514 -2.751 20.988 1.00 85.25 269 GLU A CA 1
ATOM 2151 C C . GLU A 1 269 ? 1.088 -1.854 22.159 1.00 85.25 269 GLU A C 1
ATOM 2153 O O . GLU A 1 269 ? 1.130 -2.273 23.319 1.00 85.25 269 GLU A O 1
ATOM 2158 N N . ARG A 1 270 ? 0.642 -0.620 21.882 1.00 84.38 270 ARG A N 1
ATOM 2159 C CA . ARG A 1 270 ? 0.144 0.303 22.913 1.00 84.38 270 ARG A CA 1
ATOM 2160 C C . ARG A 1 270 ? -1.047 -0.285 23.667 1.00 84.38 270 ARG A C 1
ATOM 2162 O O . ARG A 1 270 ? -1.199 -0.028 24.859 1.00 84.38 270 ARG A O 1
ATOM 2169 N N . LEU A 1 271 ? -1.902 -1.035 22.973 1.00 79.38 271 LEU A N 1
ATOM 2170 C CA . LEU A 1 271 ? -3.086 -1.668 23.547 1.00 79.38 271 LEU A CA 1
ATOM 2171 C C . LEU A 1 271 ? -2.697 -2.894 24.379 1.00 79.38 271 LEU A C 1
ATOM 2173 O O . LEU A 1 271 ? -3.166 -3.036 25.508 1.00 79.38 271 LEU A O 1
ATOM 2177 N N . LEU A 1 272 ? -1.760 -3.705 23.885 1.00 80.62 272 LEU A N 1
ATOM 2178 C CA . LEU A 1 272 ? -1.262 -4.894 24.586 1.00 80.62 272 LEU A CA 1
ATOM 2179 C C . LEU A 1 272 ? -0.639 -4.564 25.952 1.00 80.62 272 LEU A C 1
ATOM 2181 O O . LEU A 1 272 ? -0.857 -5.292 26.920 1.00 80.62 272 LEU A O 1
ATOM 2185 N N . LYS A 1 273 ? 0.075 -3.436 26.062 1.00 83.94 273 LYS A N 1
ATOM 2186 C CA . LYS A 1 273 ? 0.706 -2.987 27.319 1.00 83.94 273 LYS A CA 1
ATOM 2187 C C . LYS A 1 273 ? -0.284 -2.628 28.431 1.00 83.94 273 LYS A C 1
ATOM 2189 O O . LYS A 1 273 ? 0.128 -2.553 29.577 1.00 83.94 273 LYS A O 1
ATOM 2194 N N . LYS A 1 274 ? -1.561 -2.379 28.118 1.00 78.56 274 LYS A N 1
ATOM 2195 C CA . LYS A 1 274 ? -2.573 -1.967 29.109 1.00 78.56 274 LYS A CA 1
ATOM 2196 C C . LYS A 1 274 ? -3.369 -3.120 29.725 1.00 78.56 274 LYS A C 1
ATOM 2198 O O . LYS A 1 274 ? -4.149 -2.879 30.643 1.00 78.56 274 LYS A O 1
ATOM 2203 N N . ILE A 1 275 ? -3.258 -4.329 29.172 1.00 74.50 275 ILE A N 1
ATOM 2204 C CA . ILE A 1 275 ? -3.980 -5.518 29.660 1.00 74.50 275 ILE A CA 1
ATOM 2205 C C . ILE A 1 275 ? -3.067 -6.475 30.442 1.00 74.50 275 ILE A C 1
ATOM 2207 O O . ILE A 1 275 ? -3.586 -7.269 31.231 1.00 74.50 275 ILE A O 1
ATOM 2211 N N . ARG A 1 276 ? -1.747 -6.388 30.238 1.00 63.53 276 ARG A N 1
ATOM 2212 C CA . ARG A 1 276 ? -0.734 -7.042 31.080 1.00 63.53 276 ARG A CA 1
ATOM 2213 C C . ARG A 1 276 ? -0.594 -6.301 32.402 1.00 63.53 276 ARG A C 1
ATOM 2215 O O . ARG A 1 276 ? -0.508 -7.005 33.426 1.00 63.53 276 ARG A O 1
#